Protein AF-A0A260YTA9-F1 (afdb_monomer)

Solvent-accessible surface area (backbone atoms only — not comparable to full-atom values): 12298 Å² total; per-residue (Å²): 118,68,71,63,54,50,53,55,52,54,54,52,51,67,71,66,52,73,84,72,76,81,81,77,74,71,72,78,80,73,79,86,70,96,62,88,69,76,80,78,78,59,60,68,61,53,40,50,54,47,29,65,41,59,55,48,62,67,64,57,28,49,72,56,67,65,75,38,62,73,76,62,28,50,60,52,48,49,53,38,40,52,55,14,51,55,49,45,44,53,52,38,50,30,62,68,73,68,54,91,72,92,74,79,56,70,92,31,46,65,31,38,56,46,37,59,72,77,40,48,62,63,55,50,50,42,39,55,53,47,52,57,53,65,76,39,82,83,68,72,50,68,60,97,87,40,79,52,57,67,69,60,46,52,52,50,51,50,52,57,52,43,62,70,44,45,66,56,51,49,51,17,53,49,39,17,74,66,30,54,80,48,39,62,56,49,51,55,50,52,53,51,52,54,52,50,52,53,51,49,54,49,46,70,75,53,66,84,127

Organism: Caenorhabditis remanei (NCBI:txid31234)

Foldseek 3Di:
DVVVVVVVVVVVVVVPPPDPPPPPPPPPDPDDDPDDQDPQPPLVVLLVVLLPAADAQVLLCVLVVVPDDDPRSLVVLLVLLLVLLLVLLVVLLCVLVVHDDPDPPVSNPSNVVVCCVRPVVSNVNSNSVSVVLSVPPVDFDADPNDTDDSSVVSVVCSVVVCVVCSVSNSVSNSSNSVRNVCHVVVVVVVVVVVVVVVVVVVCVVPVDD

Radius of gyration: 24.83 Å; Cα contacts (8 Å, |Δi|>4): 135; chains: 1; bounding box: 90×36×71 Å

Structure (mmCIF, N/CA/C/O backbone):
data_AF-A0A260YTA9-F1
#
_entry.id   AF-A0A260YTA9-F1
#
loop_
_atom_site.group_PDB
_atom_site.id
_atom_site.type_symbol
_atom_site.label_atom_id
_atom_site.label_alt_id
_atom_site.label_comp_id
_atom_site.label_asym_id
_atom_site.label_entity_id
_atom_site.label_seq_id
_atom_site.pdbx_PDB_ins_code
_atom_site.Cartn_x
_atom_site.Cartn_y
_atom_site.Cartn_z
_atom_site.occupancy
_atom_site.B_iso_or_equiv
_atom_site.auth_seq_id
_atom_site.auth_comp_id
_atom_site.auth_asym_id
_atom_site.auth_atom_id
_atom_site.pdbx_PDB_model_num
ATOM 1 N N . MET A 1 1 ? 47.951 0.068 -4.291 1.00 54.31 1 MET A N 1
ATOM 2 C CA . MET A 1 1 ? 47.212 1.135 -3.572 1.00 54.31 1 MET A CA 1
ATOM 3 C C . MET A 1 1 ? 46.600 2.204 -4.480 1.00 54.31 1 MET A C 1
ATOM 5 O O . MET A 1 1 ? 45.552 2.718 -4.125 1.00 54.31 1 MET A O 1
ATOM 9 N N . TRP A 1 2 ? 47.168 2.523 -5.651 1.00 37.66 2 TRP A N 1
ATOM 10 C CA . TRP A 1 2 ? 46.645 3.616 -6.492 1.00 37.66 2 TRP A CA 1
ATOM 11 C C . TRP A 1 2 ? 45.295 3.316 -7.174 1.00 37.66 2 TRP A C 1
ATOM 13 O O . TRP A 1 2 ? 44.466 4.209 -7.289 1.00 37.66 2 TRP A O 1
ATO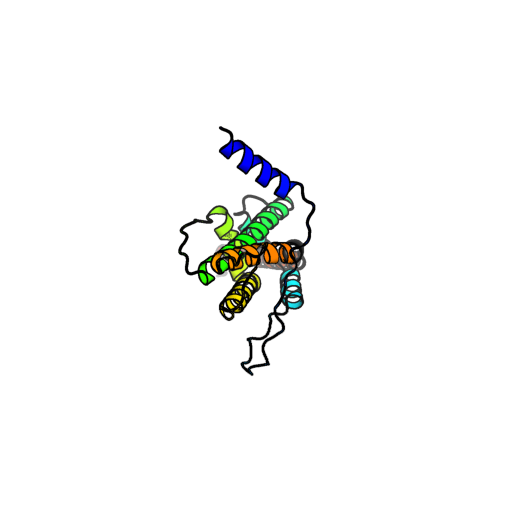M 23 N N . ARG A 1 3 ? 45.042 2.049 -7.543 1.00 44.94 3 ARG A N 1
ATOM 24 C CA . ARG A 1 3 ? 43.803 1.603 -8.215 1.00 44.94 3 ARG A CA 1
ATOM 25 C C . ARG A 1 3 ? 42.543 1.743 -7.355 1.00 44.94 3 ARG A C 1
ATOM 27 O O . ARG A 1 3 ? 41.485 2.077 -7.868 1.00 44.94 3 ARG A O 1
ATOM 34 N N . THR A 1 4 ? 42.654 1.513 -6.049 1.00 54.53 4 THR A N 1
ATOM 35 C CA . THR A 1 4 ? 41.532 1.670 -5.114 1.00 54.53 4 THR A CA 1
ATOM 36 C C . THR A 1 4 ? 41.191 3.145 -4.919 1.00 54.53 4 THR A C 1
ATOM 38 O O . THR A 1 4 ? 40.021 3.510 -4.933 1.00 54.53 4 THR A O 1
ATOM 41 N N . LEU A 1 5 ? 42.210 4.007 -4.835 1.00 52.75 5 LEU A N 1
ATOM 42 C CA . LEU A 1 5 ? 42.050 5.461 -4.745 1.00 52.75 5 LEU A CA 1
ATOM 43 C C . LEU A 1 5 ? 41.380 6.062 -5.986 1.00 52.75 5 LEU A C 1
ATOM 45 O O . LEU A 1 5 ? 40.572 6.972 -5.845 1.00 52.75 5 LEU A O 1
ATOM 49 N N . THR A 1 6 ? 41.647 5.531 -7.185 1.00 60.16 6 THR A N 1
ATOM 50 C CA . THR A 1 6 ? 40.991 6.008 -8.415 1.00 60.16 6 THR A CA 1
ATOM 51 C C . THR A 1 6 ? 39.493 5.705 -8.411 1.00 60.16 6 THR A C 1
ATOM 53 O O . THR A 1 6 ? 38.700 6.569 -8.766 1.00 60.16 6 THR A O 1
ATOM 56 N N . ILE A 1 7 ? 39.091 4.515 -7.950 1.00 60.56 7 ILE A N 1
ATOM 57 C CA . ILE A 1 7 ? 37.676 4.110 -7.881 1.00 60.56 7 ILE A CA 1
ATOM 58 C C . ILE A 1 7 ? 36.895 5.005 -6.906 1.00 60.56 7 ILE A C 1
ATOM 60 O O . ILE A 1 7 ? 35.811 5.477 -7.244 1.00 60.56 7 ILE A O 1
ATOM 64 N N . PHE A 1 8 ? 37.460 5.300 -5.730 1.00 55.06 8 PHE A N 1
ATOM 65 C CA . PHE A 1 8 ? 36.820 6.201 -4.764 1.00 55.06 8 PHE A CA 1
ATOM 66 C C . PHE A 1 8 ? 36.725 7.645 -5.271 1.00 55.06 8 PHE A C 1
ATOM 68 O O . PHE A 1 8 ? 35.720 8.306 -5.016 1.00 55.06 8 PHE A O 1
ATOM 75 N N . LEU A 1 9 ? 37.718 8.118 -6.033 1.00 52.72 9 LEU A N 1
ATOM 76 C CA . LEU A 1 9 ? 37.684 9.453 -6.631 1.00 52.72 9 LEU A CA 1
ATOM 77 C C . LEU A 1 9 ? 36.570 9.576 -7.685 1.00 52.72 9 LEU A C 1
ATOM 79 O O . LEU A 1 9 ? 35.838 10.560 -7.684 1.00 52.72 9 LEU A O 1
ATOM 83 N N . PHE A 1 10 ? 36.388 8.564 -8.542 1.00 55.28 10 PHE A N 1
ATOM 84 C CA . PHE A 1 10 ? 35.313 8.564 -9.543 1.00 55.28 10 PHE A CA 1
ATOM 85 C C . PHE A 1 10 ? 33.919 8.467 -8.911 1.00 55.28 10 PHE A C 1
ATOM 87 O O . PHE A 1 10 ? 33.015 9.178 -9.351 1.00 55.28 10 PHE A O 1
ATOM 94 N N . LEU A 1 11 ? 33.754 7.660 -7.855 1.00 54.22 11 LEU A N 1
ATOM 95 C CA . LEU A 1 11 ? 32.497 7.577 -7.101 1.00 54.22 11 LEU A CA 1
ATOM 96 C C . LEU A 1 11 ? 32.150 8.910 -6.423 1.00 54.22 11 LEU A C 1
ATOM 98 O O . LEU A 1 11 ? 31.002 9.337 -6.483 1.00 54.22 11 LEU A O 1
ATOM 102 N N . ALA A 1 12 ? 33.132 9.610 -5.848 1.00 46.44 12 ALA A N 1
ATOM 103 C CA . ALA A 1 12 ? 32.916 10.918 -5.228 1.00 46.44 12 ALA A CA 1
ATOM 104 C C . ALA A 1 12 ? 32.529 12.007 -6.247 1.00 46.44 12 ALA A C 1
ATOM 106 O O . ALA A 1 12 ? 31.676 12.840 -5.954 1.00 46.44 12 ALA A O 1
ATOM 107 N N . ILE A 1 13 ? 33.096 11.973 -7.460 1.00 54.12 13 ILE A N 1
ATOM 108 C CA . ILE A 1 13 ? 32.751 12.912 -8.542 1.00 54.12 13 ILE A CA 1
ATOM 109 C C . ILE A 1 13 ? 31.319 12.674 -9.052 1.00 54.12 13 ILE A C 1
ATOM 111 O O . ILE A 1 13 ? 30.615 13.640 -9.331 1.00 54.12 13 ILE A O 1
ATOM 115 N N . HIS A 1 14 ? 30.852 11.420 -9.108 1.00 51.56 14 HIS A N 1
ATOM 116 C CA . HIS A 1 14 ? 29.460 11.109 -9.475 1.00 51.56 14 HIS A CA 1
ATOM 117 C C . HIS A 1 14 ? 28.452 11.517 -8.389 1.00 51.56 14 HIS A C 1
ATOM 119 O O . HIS A 1 14 ? 27.299 11.773 -8.708 1.00 51.56 14 HIS A O 1
ATOM 125 N N . ILE A 1 15 ? 28.879 11.602 -7.124 1.00 50.66 15 ILE A N 1
ATOM 126 C CA . ILE A 1 15 ? 28.036 12.060 -6.007 1.00 50.66 15 ILE A CA 1
ATOM 127 C C . ILE A 1 15 ? 27.957 13.600 -5.949 1.00 50.66 15 ILE A C 1
ATOM 129 O O . ILE A 1 15 ? 26.953 14.137 -5.493 1.00 50.66 15 ILE A O 1
ATOM 133 N N . TYR A 1 16 ? 28.994 14.318 -6.407 1.00 44.44 16 TYR A N 1
ATOM 134 C CA . TYR A 1 16 ? 29.067 15.790 -6.355 1.00 44.44 16 TYR A CA 1
ATOM 135 C C . TYR A 1 16 ? 28.681 16.510 -7.657 1.00 44.44 16 TYR A C 1
ATOM 137 O O . TYR A 1 16 ? 28.459 17.722 -7.634 1.00 44.44 16 TYR A O 1
ATOM 145 N N . ALA A 1 17 ? 28.609 15.807 -8.790 1.00 39.78 17 ALA A N 1
ATOM 146 C CA . ALA A 1 17 ? 28.053 16.364 -10.016 1.00 39.78 17 ALA A CA 1
ATOM 147 C C . ALA A 1 17 ? 26.539 16.521 -9.831 1.00 39.78 17 ALA A C 1
ATOM 149 O O . ALA A 1 17 ? 25.811 15.533 -9.789 1.00 39.78 17 ALA A O 1
ATOM 150 N N . GLY A 1 18 ? 26.090 17.770 -9.667 1.00 44.44 18 GLY A N 1
ATOM 151 C CA . GLY A 1 18 ? 24.674 18.112 -9.564 1.00 44.44 18 GLY A CA 1
ATOM 152 C C . GLY A 1 18 ? 23.862 17.428 -10.661 1.00 44.44 18 GLY A C 1
ATOM 153 O O . GLY A 1 18 ? 24.300 17.375 -11.811 1.00 44.44 18 GLY A O 1
ATOM 154 N N . GLU A 1 19 ? 22.712 16.884 -10.261 1.00 42.72 19 GLU A N 1
ATOM 155 C CA . GLU A 1 19 ? 21.754 16.154 -11.087 1.00 42.72 19 GLU A CA 1
ATOM 156 C C . GLU A 1 19 ? 21.515 16.865 -12.426 1.00 42.72 19 GLU A C 1
ATOM 158 O O . GLU A 1 19 ? 20.705 17.783 -12.543 1.00 42.72 19 GLU A O 1
ATOM 163 N N . ALA A 1 20 ? 22.196 16.406 -13.473 1.00 36.75 20 ALA A N 1
ATOM 164 C CA . ALA A 1 20 ? 21.563 16.398 -14.773 1.00 36.75 20 ALA A CA 1
ATOM 165 C C . ALA A 1 20 ? 20.504 15.301 -14.681 1.00 36.75 20 ALA A C 1
ATOM 167 O O . ALA A 1 20 ? 20.854 14.125 -14.543 1.00 36.75 20 ALA A O 1
ATOM 168 N N . GLU A 1 21 ? 19.224 15.680 -14.700 1.00 35.22 21 GLU A N 1
ATOM 169 C CA . GLU A 1 21 ? 18.165 14.689 -14.844 1.00 35.22 21 GLU A CA 1
ATOM 170 C C . GLU A 1 21 ? 18.507 13.796 -16.044 1.00 35.22 21 GLU A C 1
ATOM 172 O O . GLU A 1 21 ? 18.843 14.314 -17.119 1.00 35.22 21 GLU A O 1
ATOM 177 N N . PRO A 1 22 ? 18.491 12.463 -15.881 1.00 38.44 22 PRO A N 1
ATOM 178 C CA . PRO A 1 22 ? 18.788 11.570 -16.980 1.00 38.44 22 PRO A CA 1
ATOM 179 C C . PRO A 1 22 ? 17.808 11.875 -18.110 1.00 38.44 22 PRO A C 1
ATOM 181 O O . PRO A 1 22 ? 16.594 11.741 -17.952 1.00 38.44 22 PRO A O 1
ATOM 184 N N . VAL A 1 23 ? 18.337 12.295 -19.260 1.00 35.34 23 VAL A N 1
ATOM 185 C CA . VAL A 1 23 ? 17.532 12.499 -20.462 1.00 35.34 23 VAL A CA 1
ATOM 186 C C . VAL A 1 23 ? 16.988 11.132 -20.868 1.00 35.34 23 VAL A C 1
ATOM 188 O O . VAL A 1 23 ? 17.674 10.323 -21.491 1.00 35.34 23 VAL A O 1
ATOM 191 N N . MET A 1 24 ? 15.742 10.864 -20.481 1.00 38.03 24 MET A N 1
ATOM 192 C CA . MET A 1 24 ? 14.948 9.747 -20.974 1.00 38.03 24 MET A CA 1
ATOM 193 C C . MET A 1 24 ? 14.703 9.975 -22.463 1.00 38.03 24 MET A C 1
ATOM 195 O O . MET A 1 24 ? 13.705 10.580 -22.857 1.00 38.03 24 MET A O 1
ATOM 199 N N . ILE A 1 25 ? 15.613 9.501 -23.312 1.00 37.59 25 ILE A N 1
ATOM 200 C CA . ILE A 1 25 ? 15.347 9.406 -24.744 1.00 37.59 25 ILE A CA 1
ATOM 201 C C . ILE A 1 25 ? 14.352 8.257 -24.923 1.00 37.59 25 ILE A C 1
ATOM 203 O O . ILE A 1 25 ? 14.726 7.103 -25.121 1.00 37.59 25 ILE A O 1
ATOM 207 N N . TYR A 1 26 ? 13.058 8.569 -24.831 1.00 42.12 26 TYR A N 1
ATOM 208 C CA . TYR A 1 26 ? 12.052 7.737 -25.474 1.00 42.12 26 TYR A CA 1
ATOM 209 C C . TYR A 1 26 ? 12.358 7.783 -26.970 1.00 42.12 26 TYR A C 1
ATOM 211 O O . TYR A 1 26 ? 12.254 8.843 -27.590 1.00 42.12 26 TYR A O 1
ATOM 219 N N . LEU A 1 27 ? 12.751 6.648 -27.555 1.00 38.22 27 LEU A N 1
ATOM 220 C CA . LEU A 1 27 ? 12.661 6.510 -29.005 1.00 38.22 27 LEU A CA 1
ATOM 221 C C . LEU A 1 27 ? 11.237 6.898 -29.448 1.00 38.22 27 LEU A C 1
ATOM 223 O O . LEU A 1 27 ? 10.281 6.653 -28.699 1.00 38.22 27 LEU A O 1
ATOM 227 N N . PRO A 1 28 ? 11.080 7.504 -30.641 1.00 38.22 28 PRO A N 1
ATOM 228 C CA . PRO A 1 28 ? 9.765 7.841 -31.165 1.00 38.22 28 PRO A CA 1
ATOM 229 C C . PRO A 1 28 ? 8.861 6.601 -31.140 1.00 38.22 28 PRO A C 1
ATOM 231 O O . PRO A 1 28 ? 9.347 5.486 -31.358 1.00 38.22 28 PRO A O 1
ATOM 234 N N . PRO A 1 29 ? 7.557 6.768 -30.850 1.00 37.91 29 PRO A N 1
ATOM 235 C CA . PRO A 1 29 ? 6.637 5.646 -30.768 1.00 37.91 29 PRO A CA 1
ATOM 236 C C . PRO A 1 29 ? 6.690 4.845 -32.078 1.00 37.91 29 PRO A C 1
ATOM 238 O O . PRO A 1 29 ? 6.538 5.444 -33.147 1.00 37.91 29 PRO A O 1
ATOM 241 N N . PRO A 1 30 ? 6.899 3.515 -32.033 1.00 39.38 30 PRO A N 1
ATOM 242 C CA . PRO A 1 30 ? 6.756 2.705 -33.227 1.00 39.38 30 PRO A CA 1
ATOM 243 C C . PRO A 1 30 ? 5.308 2.807 -33.708 1.00 39.38 30 PRO A C 1
ATOM 245 O O . PRO A 1 30 ? 4.370 2.896 -32.909 1.00 39.38 30 PRO A O 1
ATOM 248 N N . THR A 1 31 ? 5.151 2.841 -35.028 1.00 35.12 31 THR A N 1
ATOM 249 C CA . THR A 1 31 ? 3.883 2.923 -35.750 1.00 35.12 31 THR A CA 1
ATOM 250 C C . THR A 1 31 ? 2.834 2.031 -35.090 1.00 35.12 31 THR A C 1
ATOM 252 O O . THR A 1 31 ? 3.082 0.851 -34.849 1.00 35.12 31 THR A O 1
ATOM 255 N N . ILE A 1 32 ? 1.687 2.630 -34.757 1.00 39.47 32 ILE A N 1
ATOM 256 C CA . ILE A 1 32 ? 0.579 2.034 -34.004 1.00 39.47 32 ILE A CA 1
ATOM 257 C C . ILE A 1 32 ? 0.260 0.643 -34.564 1.00 39.47 32 ILE A C 1
ATOM 259 O O . ILE A 1 32 ? -0.358 0.515 -35.617 1.00 39.47 32 ILE A O 1
ATOM 263 N N . SER A 1 33 ? 0.670 -0.401 -33.845 1.00 34.66 33 SER A N 1
ATOM 264 C CA . SER A 1 33 ? 0.118 -1.736 -34.031 1.00 34.66 33 SER A CA 1
ATOM 265 C C . SER A 1 33 ? -1.069 -1.863 -33.083 1.00 34.66 33 SER A C 1
ATOM 267 O O . SER A 1 33 ? -0.927 -1.773 -31.861 1.00 34.66 33 SER A O 1
ATOM 269 N N . THR A 1 34 ? -2.257 -1.978 -33.669 1.00 38.50 34 THR A N 1
ATOM 270 C CA . THR A 1 34 ? -3.573 -2.001 -33.027 1.00 38.50 34 THR A CA 1
ATOM 271 C C . THR A 1 34 ? -3.744 -3.248 -32.155 1.00 38.50 34 THR A C 1
ATOM 273 O O . THR A 1 34 ? -4.415 -4.201 -32.529 1.00 38.50 34 THR A O 1
ATOM 276 N N . THR A 1 35 ? -3.131 -3.263 -30.976 1.00 37.34 35 THR A N 1
ATOM 277 C CA . THR A 1 35 ? -3.467 -4.202 -29.898 1.00 37.34 35 THR A CA 1
ATOM 278 C C . THR A 1 35 ? -3.998 -3.375 -28.731 1.00 37.34 35 THR A C 1
ATOM 280 O O . THR A 1 35 ? -3.289 -2.466 -28.287 1.00 37.34 35 THR A O 1
ATOM 283 N N . PRO A 1 36 ? -5.226 -3.616 -28.231 1.00 35.38 36 PRO A N 1
ATOM 284 C CA . PRO A 1 36 ? -5.773 -2.821 -27.145 1.00 35.38 36 PRO A CA 1
ATOM 285 C C . PRO A 1 36 ? -4.938 -3.099 -25.897 1.00 35.38 36 PRO A C 1
ATOM 287 O O . PRO A 1 36 ? -5.018 -4.167 -25.290 1.00 35.38 36 PRO A O 1
ATOM 290 N N . SER A 1 37 ? -4.084 -2.142 -25.536 1.00 43.50 37 SER A N 1
ATOM 291 C CA . SER A 1 37 ? -3.447 -2.160 -24.227 1.00 43.50 37 SER A CA 1
ATOM 292 C C . SER A 1 37 ? -4.550 -2.125 -23.169 1.00 43.50 37 SER A C 1
ATOM 294 O O . SER A 1 37 ? -5.530 -1.395 -23.349 1.00 43.50 37 SER A O 1
ATOM 296 N N . PRO A 1 38 ? -4.431 -2.906 -22.081 1.00 49.44 38 PRO A N 1
ATOM 297 C CA . PRO A 1 38 ? -5.373 -2.814 -20.975 1.00 49.44 38 PRO A CA 1
ATOM 298 C C . PRO A 1 38 ? -5.466 -1.349 -20.524 1.00 49.44 38 PRO A C 1
ATOM 300 O O . PRO A 1 38 ? -4.428 -0.675 -20.502 1.00 49.44 38 PRO A O 1
ATOM 303 N N . PRO A 1 39 ? -6.673 -0.843 -20.205 1.00 56.03 39 PRO A N 1
ATOM 304 C CA . PRO A 1 39 ? -6.868 0.564 -19.885 1.00 56.03 39 PRO A CA 1
ATOM 305 C C . PRO A 1 39 ? -5.881 0.980 -18.796 1.00 56.03 39 PRO A C 1
ATOM 307 O O . PRO A 1 39 ? -5.722 0.292 -17.782 1.00 56.03 39 PRO A O 1
ATOM 310 N N . LEU A 1 40 ? -5.157 2.070 -19.055 1.00 59.72 40 LEU A N 1
ATOM 311 C CA . LEU A 1 40 ? -4.226 2.643 -18.096 1.00 59.72 40 LEU A CA 1
ATOM 312 C C . LEU A 1 40 ? -5.015 2.963 -16.824 1.00 59.72 40 LEU A C 1
ATOM 314 O O . LEU A 1 40 ? -6.033 3.651 -16.887 1.00 59.72 40 LEU A O 1
ATOM 318 N N . LEU A 1 41 ? -4.581 2.411 -15.695 1.00 68.00 41 LEU A N 1
ATOM 319 C CA . LEU A 1 41 ? -5.210 2.663 -14.409 1.00 68.00 41 LEU A CA 1
ATO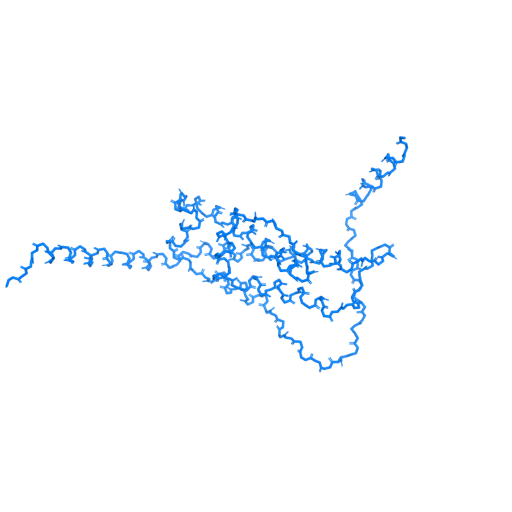M 320 C C . LEU A 1 41 ? -5.105 4.163 -14.096 1.00 68.00 41 LEU A C 1
ATOM 322 O O . LEU A 1 41 ? -4.016 4.738 -14.118 1.00 68.00 41 LEU A O 1
ATOM 326 N N . ASP A 1 42 ? -6.260 4.790 -13.880 1.00 80.44 42 ASP A N 1
ATOM 327 C CA . ASP A 1 42 ? -6.384 6.207 -13.544 1.00 80.44 42 ASP A CA 1
ATOM 328 C C . ASP A 1 42 ? -5.900 6.409 -12.103 1.00 80.44 42 ASP A C 1
ATOM 330 O O . ASP A 1 42 ? -6.603 6.105 -11.136 1.00 80.44 42 ASP A O 1
ATOM 334 N N . ILE A 1 43 ? -4.648 6.851 -11.979 1.00 76.69 43 ILE A N 1
ATOM 335 C CA . ILE A 1 43 ? -3.947 6.982 -10.699 1.00 76.69 43 ILE A CA 1
ATOM 336 C C . ILE A 1 43 ? -4.696 7.948 -9.779 1.00 76.69 43 ILE A C 1
ATOM 338 O O . ILE A 1 43 ? -4.871 7.650 -8.599 1.00 76.69 43 ILE A O 1
ATOM 342 N N . ASP A 1 44 ? -5.184 9.070 -10.305 1.00 81.31 44 ASP A N 1
ATOM 343 C CA . ASP A 1 44 ? -5.872 10.085 -9.507 1.00 81.31 44 ASP A CA 1
ATOM 344 C C . ASP A 1 44 ? -7.196 9.555 -8.959 1.00 81.31 44 ASP A C 1
ATOM 346 O O . ASP A 1 44 ? -7.526 9.762 -7.785 1.00 81.31 44 ASP A O 1
ATOM 350 N N . LYS A 1 45 ? -7.931 8.801 -9.781 1.00 85.19 45 LYS A N 1
ATOM 351 C CA . LYS A 1 45 ? -9.149 8.115 -9.351 1.00 85.19 45 LYS A CA 1
ATOM 352 C C . LYS A 1 45 ? -8.872 7.106 -8.239 1.00 85.19 45 LYS A C 1
ATOM 354 O O . LYS A 1 45 ? -9.587 7.114 -7.236 1.00 85.19 45 LYS A O 1
ATOM 359 N N . GLU A 1 46 ? -7.845 6.270 -8.375 1.00 82.88 46 GLU A N 1
ATOM 360 C CA . GLU A 1 46 ? -7.502 5.280 -7.347 1.00 82.88 46 GLU A CA 1
ATOM 361 C C . GLU A 1 46 ? -7.020 5.945 -6.048 1.00 82.88 46 GLU A C 1
ATOM 363 O O . GLU A 1 46 ? -7.474 5.585 -4.962 1.00 82.88 46 GLU A O 1
ATOM 368 N N . LEU A 1 47 ? -6.170 6.973 -6.129 1.00 84.44 47 LEU A N 1
ATOM 369 C CA . LEU A 1 47 ? -5.720 7.737 -4.959 1.00 84.44 47 LEU A CA 1
ATOM 370 C C . LEU A 1 47 ? -6.885 8.434 -4.244 1.00 84.44 47 LEU A C 1
ATOM 372 O O . LEU A 1 47 ? -6.941 8.455 -3.010 1.00 84.44 47 LEU A O 1
ATOM 376 N N . SER A 1 48 ? -7.835 8.973 -5.010 1.00 86.00 48 SER A N 1
ATOM 377 C CA . SER A 1 48 ? -9.071 9.547 -4.479 1.00 86.00 48 SER A CA 1
ATOM 378 C C . SER A 1 48 ? -9.889 8.492 -3.733 1.00 86.00 48 SER A C 1
ATOM 380 O O . SER A 1 48 ? -10.253 8.710 -2.571 1.00 86.00 48 SER A O 1
ATOM 382 N N . MET A 1 49 ? -10.088 7.313 -4.339 1.00 85.56 49 MET A N 1
ATOM 383 C CA . MET A 1 49 ? -10.779 6.192 -3.698 1.00 85.56 49 MET A CA 1
ATOM 384 C C . MET A 1 49 ? -10.107 5.799 -2.383 1.00 85.56 49 MET A C 1
ATOM 386 O O . MET A 1 49 ? -10.797 5.740 -1.365 1.00 85.56 49 MET A O 1
ATOM 390 N N . ILE A 1 50 ? -8.780 5.636 -2.366 1.00 85.12 50 ILE A N 1
ATOM 391 C CA . ILE A 1 50 ? -8.004 5.328 -1.153 1.00 85.12 50 ILE A CA 1
ATOM 392 C C . ILE A 1 50 ? -8.265 6.366 -0.068 1.00 85.12 50 ILE A C 1
ATOM 394 O O . ILE A 1 50 ? -8.646 6.013 1.045 1.00 85.12 50 ILE A O 1
ATOM 398 N N . SER A 1 51 ? -8.123 7.650 -0.402 1.00 85.81 51 SER A N 1
ATOM 399 C CA . SER A 1 51 ? -8.290 8.740 0.564 1.00 85.81 51 SER A CA 1
ATOM 400 C C . SER A 1 51 ? -9.703 8.825 1.158 1.00 85.81 51 SER A C 1
ATOM 402 O O . SER A 1 51 ? -9.881 9.354 2.254 1.00 85.81 51 SER A O 1
ATOM 404 N N . SER A 1 52 ? -10.705 8.293 0.450 1.00 88.38 52 SER A N 1
ATOM 405 C CA . SER A 1 52 ? -12.105 8.274 0.881 1.00 88.38 52 SER A CA 1
ATOM 406 C C . SER A 1 52 ? -12.460 7.097 1.796 1.00 88.38 52 SER A C 1
ATOM 408 O O . SER A 1 52 ? -13.500 7.139 2.462 1.00 88.38 52 SER A O 1
ATOM 410 N N . ILE A 1 53 ? -11.610 6.063 1.863 1.00 88.38 53 ILE A N 1
ATOM 411 C CA . ILE A 1 53 ? -11.822 4.903 2.734 1.00 88.38 53 ILE A CA 1
ATOM 412 C C . ILE A 1 53 ? -11.906 5.388 4.180 1.00 88.38 53 ILE A C 1
ATOM 414 O O . ILE A 1 53 ? -11.089 6.186 4.636 1.00 88.38 53 ILE A O 1
ATOM 418 N N . CYS A 1 54 ? -12.911 4.901 4.903 1.00 88.12 54 CYS A N 1
ATOM 419 C CA . CYS A 1 54 ? -13.046 5.125 6.333 1.00 88.12 54 CYS A CA 1
ATOM 420 C C . CYS A 1 54 ? -12.774 3.825 7.079 1.00 88.12 54 CYS A C 1
ATOM 422 O O . CYS A 1 54 ? -13.418 2.808 6.805 1.00 88.12 54 CYS A O 1
ATOM 424 N N . LEU A 1 55 ? -11.821 3.856 8.009 1.00 86.69 55 LEU A N 1
ATOM 425 C CA . LEU A 1 55 ? -11.410 2.680 8.767 1.00 86.69 55 LEU A CA 1
ATOM 426 C C . LEU A 1 55 ? -12.151 2.619 10.103 1.00 86.69 55 LEU A C 1
ATOM 428 O O . LEU A 1 55 ? -11.988 3.534 10.918 1.00 86.69 55 LEU A O 1
ATOM 432 N N . PRO A 1 56 ? -12.928 1.552 10.366 1.00 86.56 56 PRO A N 1
ATOM 433 C CA . PRO A 1 56 ? -13.520 1.334 11.677 1.00 86.56 56 PRO A CA 1
ATOM 434 C C . PRO A 1 56 ? -12.453 1.323 12.771 1.00 86.56 56 PRO A C 1
ATOM 436 O O . PRO A 1 56 ? -11.333 0.852 12.549 1.00 86.56 56 PRO A O 1
ATOM 439 N N . ARG A 1 57 ? -12.798 1.804 13.971 1.00 82.62 57 ARG A N 1
ATOM 440 C CA . ARG A 1 57 ? -11.816 1.943 15.067 1.00 82.62 57 ARG A CA 1
ATOM 441 C C . ARG A 1 57 ? -11.127 0.617 15.406 1.00 82.62 57 ARG A C 1
ATOM 443 O O . ARG A 1 57 ? -9.932 0.604 15.674 1.00 82.62 57 ARG A O 1
ATOM 450 N N . GLU A 1 58 ? -11.872 -0.481 15.385 1.00 81.81 58 GLU A N 1
ATOM 451 C CA . GLU A 1 58 ? -11.356 -1.818 15.699 1.00 81.81 58 GLU A CA 1
ATOM 452 C C . GLU A 1 58 ? -10.262 -2.254 14.713 1.00 81.81 58 GLU A C 1
ATOM 454 O O . GLU A 1 58 ? -9.192 -2.692 15.126 1.00 81.81 58 GLU A O 1
ATOM 459 N N . GLU A 1 59 ? -10.473 -2.045 13.412 1.00 84.88 59 GLU A N 1
ATOM 460 C CA . GLU A 1 59 ? -9.469 -2.362 12.387 1.00 84.88 59 GLU A CA 1
ATOM 461 C C . GLU A 1 59 ? -8.241 -1.459 12.485 1.00 84.88 59 GLU A C 1
ATOM 463 O O . GLU A 1 59 ? -7.114 -1.911 12.282 1.00 84.88 59 GLU A O 1
ATOM 468 N N . TYR A 1 60 ? -8.460 -0.192 12.828 1.00 86.12 60 TYR A N 1
ATOM 469 C CA . TYR A 1 60 ? -7.396 0.776 13.041 1.00 86.12 60 TYR A CA 1
ATOM 470 C C . TYR A 1 60 ? -6.502 0.406 14.239 1.00 86.12 60 TYR A C 1
ATOM 472 O O . TYR A 1 60 ? -5.279 0.488 14.137 1.00 86.12 60 TYR A O 1
ATOM 480 N N . GLU A 1 61 ? -7.085 -0.019 15.364 1.00 83.31 61 GLU A N 1
ATOM 481 C CA . GLU A 1 61 ? -6.328 -0.475 16.544 1.00 83.31 61 GLU A CA 1
ATOM 482 C C . GLU A 1 61 ? -5.664 -1.846 16.296 1.00 83.31 61 GLU A C 1
ATOM 484 O O . GLU A 1 61 ? -4.516 -2.059 16.688 1.00 83.31 61 GLU A O 1
ATOM 489 N N . THR A 1 62 ? -6.298 -2.732 15.519 1.00 87.06 62 THR A N 1
ATOM 490 C CA . THR A 1 62 ? -5.738 -4.057 15.192 1.00 87.06 62 THR A CA 1
ATOM 491 C C . THR A 1 62 ? -4.433 -3.967 14.386 1.00 87.06 62 THR A C 1
ATOM 493 O O . THR A 1 62 ? -3.560 -4.834 14.518 1.00 87.06 62 THR A O 1
ATOM 496 N N . LEU A 1 63 ? -4.244 -2.914 13.577 1.00 87.56 63 LEU A N 1
ATOM 497 C CA . LEU A 1 63 ? -2.984 -2.675 12.854 1.00 87.56 63 LEU A CA 1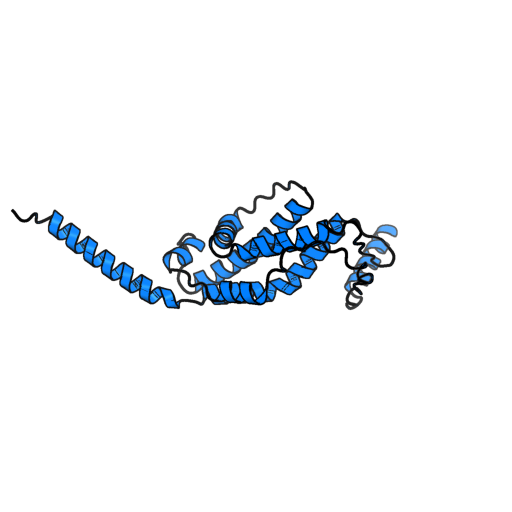
ATOM 498 C C . LEU A 1 63 ? -1.780 -2.556 13.801 1.00 87.56 63 LEU A C 1
ATOM 500 O O . LEU A 1 63 ? -0.712 -3.092 13.502 1.00 87.56 63 LEU A O 1
ATOM 504 N N . THR A 1 64 ? -1.971 -1.957 14.980 1.00 85.19 64 THR A N 1
ATOM 505 C CA . THR A 1 64 ? -0.938 -1.866 16.026 1.00 85.19 64 THR A CA 1
ATOM 506 C C . THR A 1 64 ? -0.841 -3.139 16.875 1.00 85.19 64 THR A C 1
ATOM 508 O O . THR A 1 64 ? -0.008 -3.233 17.774 1.00 85.19 64 THR A O 1
ATOM 511 N N . GLY A 1 65 ? -1.685 -4.142 16.600 1.00 82.44 65 GLY A N 1
ATOM 512 C CA . GLY A 1 65 ? -1.879 -5.305 17.462 1.00 82.44 65 GLY A CA 1
ATOM 513 C C . GLY A 1 65 ? -2.580 -4.966 18.777 1.00 82.44 65 GLY A C 1
ATOM 514 O O . GLY A 1 65 ? -2.309 -5.630 19.771 1.00 82.44 65 GLY A O 1
ATOM 515 N N . ASP A 1 66 ? -3.402 -3.912 18.794 1.00 82.00 66 ASP A N 1
ATOM 516 C CA . ASP A 1 66 ? -4.099 -3.375 19.971 1.00 82.00 66 ASP A CA 1
ATOM 517 C C . ASP A 1 66 ? -3.182 -2.878 21.104 1.00 82.00 66 ASP A C 1
ATOM 519 O O . ASP A 1 66 ? -3.654 -2.540 22.194 1.00 82.00 66 ASP A O 1
ATOM 523 N N . VAL A 1 67 ? -1.875 -2.782 20.839 1.00 83.50 67 VAL A N 1
ATOM 524 C CA . VAL A 1 67 ? -0.856 -2.331 21.800 1.00 83.50 67 VAL A CA 1
ATOM 525 C C . VAL A 1 67 ? -0.839 -0.808 21.905 1.00 83.50 67 VAL A C 1
ATOM 527 O O . VAL A 1 67 ? -0.714 -0.252 22.995 1.00 83.50 67 VAL A O 1
ATOM 530 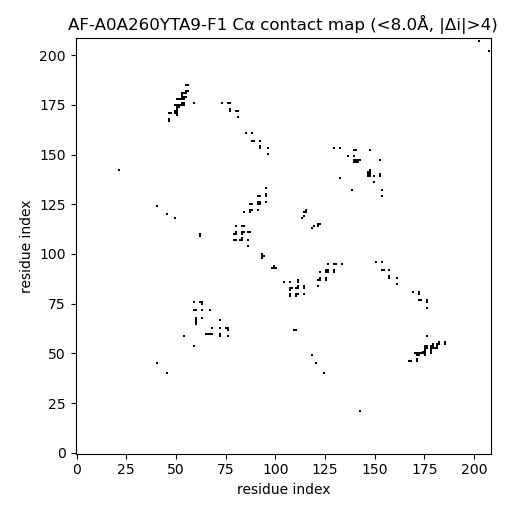N N . ILE A 1 68 ? -0.971 -0.122 20.768 1.00 82.62 68 ILE A N 1
ATOM 531 C CA . ILE A 1 68 ? -0.900 1.338 20.677 1.00 82.62 68 ILE A CA 1
ATOM 532 C C . ILE A 1 68 ? -2.276 1.864 20.280 1.00 82.62 68 ILE A C 1
ATOM 534 O O . ILE A 1 68 ? -2.886 1.368 19.333 1.00 82.62 68 ILE A O 1
ATOM 538 N N . LYS A 1 69 ? -2.760 2.889 20.988 1.00 81.00 69 LYS A N 1
ATOM 539 C CA . LYS A 1 69 ? -4.094 3.474 20.788 1.00 81.00 69 LYS A CA 1
ATOM 540 C C . LYS A 1 69 ? -4.040 4.984 20.589 1.00 81.00 69 LYS A C 1
ATOM 542 O O . LYS A 1 69 ? -3.036 5.639 20.869 1.00 81.00 69 LYS A O 1
ATOM 547 N N . GLY A 1 70 ? -5.151 5.543 20.117 1.00 74.12 70 GLY A N 1
ATOM 548 C CA . GLY A 1 70 ? -5.313 6.986 19.955 1.00 74.12 70 GLY A CA 1
ATOM 549 C C . GLY A 1 70 ? -4.332 7.584 18.945 1.00 74.12 70 GLY A C 1
ATOM 550 O O . GLY A 1 70 ? -4.073 7.003 17.893 1.00 74.12 70 GLY A O 1
ATOM 551 N N . ARG A 1 71 ? -3.784 8.763 19.257 1.00 74.44 71 ARG A N 1
ATOM 552 C CA . ARG A 1 71 ? -2.923 9.512 18.327 1.00 74.44 71 ARG A CA 1
ATOM 553 C C . ARG A 1 71 ? -1.598 8.807 18.037 1.00 74.44 71 ARG A C 1
ATOM 555 O O . ARG A 1 71 ? -1.089 8.925 16.934 1.00 74.44 71 ARG A O 1
ATOM 562 N N . SER A 1 72 ? -1.062 8.031 18.975 1.00 81.88 72 SER A N 1
ATOM 563 C CA . SER A 1 72 ? 0.176 7.273 18.750 1.00 81.88 72 SER A CA 1
ATOM 564 C C . SER A 1 72 ? -0.011 6.143 17.734 1.00 81.88 72 SER A C 1
ATOM 566 O O . SER A 1 72 ? 0.903 5.838 16.974 1.00 81.88 72 SER A O 1
ATOM 568 N N . ALA A 1 73 ? -1.214 5.563 17.668 1.00 86.50 73 ALA A N 1
ATOM 569 C CA . ALA A 1 73 ? -1.542 4.542 16.676 1.00 86.50 73 ALA A CA 1
ATOM 570 C C . ALA A 1 73 ? -1.551 5.109 15.251 1.00 86.50 73 ALA A C 1
ATOM 572 O O . ALA A 1 73 ? -1.275 4.376 14.312 1.00 86.50 73 ALA A O 1
ATOM 573 N N . PHE A 1 74 ? -1.798 6.415 15.092 1.00 85.88 74 PHE A N 1
ATOM 574 C CA . PHE A 1 74 ? -1.726 7.081 13.790 1.00 85.88 74 PHE A CA 1
ATOM 575 C C . PHE A 1 74 ? -0.333 6.991 13.188 1.00 85.88 74 PHE A C 1
ATOM 577 O O . PHE A 1 74 ? -0.178 6.460 12.095 1.00 85.88 74 PHE A O 1
ATOM 584 N N . TYR A 1 75 ? 0.680 7.454 13.920 1.00 86.19 75 TYR A N 1
ATOM 585 C CA . TYR A 1 75 ? 2.055 7.465 13.427 1.00 86.19 75 TYR A CA 1
ATOM 586 C C . TYR A 1 75 ? 2.576 6.054 13.168 1.00 86.19 75 TYR A C 1
ATOM 588 O O . TYR A 1 75 ? 3.214 5.819 12.148 1.00 86.19 75 TYR A O 1
ATOM 596 N N . PHE A 1 76 ? 2.242 5.108 14.051 1.00 90.06 76 PHE A N 1
ATOM 597 C CA . PHE A 1 76 ? 2.598 3.707 13.854 1.00 90.06 76 PHE A CA 1
ATOM 598 C C . PHE A 1 76 ? 1.953 3.126 12.591 1.00 90.06 76 PHE A C 1
ATOM 600 O O . PHE A 1 76 ? 2.634 2.518 11.772 1.00 90.06 76 PHE A O 1
ATOM 607 N N . ASN A 1 77 ? 0.642 3.318 12.418 1.00 91.06 77 ASN A N 1
ATOM 608 C CA . ASN A 1 77 ? -0.079 2.795 11.262 1.00 91.06 77 ASN A CA 1
ATOM 609 C C . ASN A 1 77 ? 0.383 3.461 9.968 1.00 91.06 77 ASN A C 1
ATOM 611 O O . ASN A 1 77 ? 0.493 2.786 8.950 1.00 91.06 77 ASN A O 1
ATOM 615 N N . LEU A 1 78 ? 0.677 4.761 10.001 1.00 90.00 78 LEU A N 1
ATOM 616 C CA . LEU A 1 78 ? 1.197 5.479 8.847 1.00 90.00 78 LEU A CA 1
ATOM 617 C C . LEU A 1 78 ? 2.534 4.884 8.397 1.00 90.00 78 LEU A C 1
ATOM 619 O O . LEU A 1 78 ? 2.638 4.456 7.251 1.00 90.00 78 LEU A O 1
ATOM 623 N N . ASP A 1 79 ? 3.505 4.767 9.305 1.00 89.88 79 ASP A N 1
ATOM 624 C CA . ASP A 1 79 ? 4.810 4.167 9.002 1.00 89.88 79 ASP A CA 1
ATOM 625 C C . ASP A 1 79 ? 4.670 2.714 8.514 1.00 89.88 79 ASP A C 1
ATOM 627 O O . ASP A 1 79 ? 5.234 2.328 7.487 1.00 89.88 79 ASP A O 1
ATOM 631 N N . LEU A 1 80 ? 3.830 1.916 9.184 1.00 91.81 80 LEU A N 1
ATOM 632 C CA . LEU A 1 80 ? 3.560 0.533 8.794 1.00 91.81 80 LEU A CA 1
ATOM 633 C C . LEU A 1 80 ? 3.027 0.439 7.358 1.00 91.81 80 LEU A C 1
ATOM 635 O O . LEU A 1 80 ? 3.497 -0.400 6.584 1.00 91.81 80 LEU A O 1
ATOM 639 N N . LEU A 1 81 ? 2.037 1.258 6.997 1.00 91.44 81 LEU A N 1
ATOM 640 C CA . LEU A 1 81 ? 1.394 1.204 5.684 1.00 91.44 81 LEU A CA 1
ATOM 641 C C . LEU A 1 81 ? 2.293 1.769 4.578 1.00 91.44 81 LEU A C 1
ATOM 643 O O . LEU A 1 81 ? 2.363 1.164 3.509 1.00 91.44 81 LEU A O 1
ATOM 647 N N . GLN A 1 82 ? 3.043 2.841 4.839 1.00 88.06 82 GLN A N 1
ATOM 648 C CA . GLN A 1 82 ? 4.020 3.387 3.889 1.00 88.06 82 GLN A CA 1
ATOM 649 C C . GLN A 1 82 ? 5.135 2.375 3.579 1.00 88.06 82 GLN A C 1
ATOM 651 O O . GLN A 1 82 ? 5.427 2.095 2.415 1.00 88.06 82 GLN A O 1
ATOM 656 N N . ASN A 1 83 ? 5.699 1.738 4.609 1.00 88.38 83 ASN A N 1
ATOM 657 C CA . ASN A 1 83 ? 6.707 0.691 4.428 1.00 88.38 83 ASN A CA 1
ATOM 658 C C . ASN A 1 83 ? 6.130 -0.531 3.693 1.00 88.38 83 ASN A C 1
ATOM 660 O O . ASN A 1 83 ? 6.777 -1.125 2.829 1.00 88.38 83 ASN A O 1
ATOM 664 N N . SER A 1 84 ? 4.882 -0.899 3.995 1.00 91.19 84 SER A N 1
ATOM 665 C CA . SER A 1 84 ? 4.198 -2.016 3.331 1.00 91.19 84 SER A CA 1
ATOM 666 C C . SER A 1 84 ? 3.954 -1.758 1.845 1.00 91.19 84 SER A C 1
ATOM 668 O O . SER A 1 84 ? 4.123 -2.671 1.039 1.00 91.19 84 SER A O 1
ATOM 670 N N . GLN A 1 85 ? 3.617 -0.525 1.463 1.00 88.31 85 GLN A N 1
ATOM 671 C CA . GLN A 1 85 ? 3.466 -0.129 0.063 1.00 88.31 85 GLN A CA 1
ATOM 672 C C . GLN A 1 85 ? 4.765 -0.340 -0.725 1.00 88.31 85 GLN A C 1
ATOM 674 O O . GLN A 1 85 ? 4.733 -0.914 -1.815 1.00 88.31 85 GLN A O 1
ATOM 679 N N . GLN A 1 86 ? 5.907 0.089 -0.178 1.00 86.00 86 GLN A N 1
ATOM 680 C CA . GLN A 1 86 ? 7.208 -0.101 -0.822 1.00 86.00 86 GLN A CA 1
ATOM 681 C C . GLN A 1 86 ? 7.506 -1.581 -1.060 1.00 86.00 86 GLN A C 1
ATOM 683 O O . GLN A 1 86 ? 7.944 -1.986 -2.138 1.00 86.00 86 GLN A O 1
ATOM 688 N N . ILE A 1 87 ? 7.223 -2.405 -0.052 1.00 89.81 87 ILE A N 1
ATOM 689 C CA . ILE A 1 87 ? 7.446 -3.845 -0.118 1.00 89.81 87 ILE A CA 1
ATOM 690 C C . ILE A 1 87 ? 6.541 -4.498 -1.165 1.00 89.81 87 ILE A C 1
ATOM 692 O O . ILE A 1 87 ? 7.009 -5.383 -1.879 1.00 89.81 87 ILE A O 1
ATOM 696 N N . ILE A 1 88 ? 5.289 -4.054 -1.314 1.00 89.56 88 ILE A N 1
ATOM 697 C CA . ILE A 1 88 ? 4.414 -4.508 -2.406 1.00 89.56 88 ILE A CA 1
ATOM 698 C C . ILE A 1 88 ? 5.048 -4.186 -3.767 1.00 89.56 88 ILE A C 1
ATOM 700 O O . ILE A 1 88 ? 5.100 -5.060 -4.631 1.00 89.56 88 ILE A O 1
ATOM 704 N N . GLY A 1 89 ? 5.602 -2.982 -3.944 1.00 86.19 89 GLY A N 1
ATOM 705 C CA . GLY A 1 89 ? 6.338 -2.617 -5.158 1.00 86.19 89 GLY A CA 1
ATOM 706 C C . GLY A 1 89 ? 7.498 -3.572 -5.456 1.00 86.19 89 GLY A C 1
ATOM 707 O O . GLY A 1 89 ? 7.601 -4.095 -6.565 1.00 86.19 89 GLY A O 1
ATOM 708 N N . PHE A 1 90 ? 8.310 -3.898 -4.446 1.00 86.56 90 PHE A N 1
ATOM 709 C CA . PHE A 1 90 ? 9.385 -4.887 -4.584 1.00 86.56 90 PHE A CA 1
ATOM 710 C C . PHE A 1 90 ? 8.880 -6.305 -4.881 1.00 86.56 90 PHE A C 1
ATOM 712 O O . PHE A 1 90 ? 9.534 -7.040 -5.622 1.00 86.56 90 PHE A O 1
ATOM 719 N N . GLN A 1 91 ? 7.747 -6.718 -4.305 1.00 88.88 91 GLN A N 1
ATOM 720 C CA . GLN A 1 91 ? 7.142 -8.025 -4.583 1.00 88.88 91 GLN A CA 1
ATOM 721 C C . GLN A 1 91 ? 6.739 -8.141 -6.056 1.00 88.88 91 GLN A C 1
ATOM 723 O O . GLN A 1 91 ? 7.079 -9.130 -6.702 1.00 88.88 91 GLN A O 1
ATOM 728 N N . GLU A 1 92 ? 6.061 -7.127 -6.597 1.00 88.62 92 GLU A N 1
ATOM 729 C CA . GLU A 1 92 ? 5.631 -7.131 -7.998 1.00 88.62 92 GLU A CA 1
ATOM 730 C C . GLU A 1 92 ? 6.825 -6.983 -8.961 1.00 88.62 92 GLU A C 1
ATOM 732 O O . GLU A 1 92 ? 6.848 -7.643 -9.999 1.00 88.62 92 GLU A O 1
ATOM 737 N N . LEU A 1 93 ? 7.866 -6.217 -8.602 1.00 84.31 93 LEU A N 1
ATOM 738 C CA . LEU A 1 93 ? 9.113 -6.149 -9.379 1.00 84.31 93 LEU A CA 1
ATOM 739 C C . LEU A 1 93 ? 9.772 -7.531 -9.498 1.00 84.31 93 LEU A C 1
ATOM 741 O O . LEU A 1 93 ? 10.154 -7.960 -10.585 1.00 84.31 93 LEU A O 1
ATOM 745 N N . ARG A 1 94 ? 9.898 -8.248 -8.377 1.00 82.31 94 ARG A N 1
ATOM 746 C CA . ARG A 1 94 ? 10.501 -9.591 -8.354 1.00 82.31 94 ARG A CA 1
ATOM 747 C C . ARG A 1 94 ? 9.700 -10.586 -9.175 1.00 82.31 94 ARG A C 1
ATOM 749 O O . ARG A 1 94 ? 10.291 -11.361 -9.924 1.00 82.31 94 ARG A O 1
ATOM 756 N N . ALA A 1 95 ? 8.373 -10.532 -9.061 1.00 85.06 95 ALA A N 1
ATOM 757 C CA . ALA A 1 95 ? 7.480 -11.346 -9.874 1.00 85.06 95 ALA A CA 1
ATOM 758 C C . ALA A 1 95 ? 7.689 -11.077 -11.374 1.00 85.06 95 ALA A C 1
ATOM 760 O O . ALA A 1 95 ? 7.747 -12.021 -12.159 1.00 85.06 95 ALA A O 1
ATOM 761 N N . ALA A 1 96 ? 7.884 -9.814 -11.761 1.00 81.56 96 ALA A N 1
ATOM 762 C CA . ALA A 1 96 ? 8.132 -9.438 -13.150 1.00 81.56 96 ALA A CA 1
ATOM 763 C C . ALA A 1 96 ? 9.492 -9.932 -13.678 1.00 81.56 96 ALA A C 1
ATOM 765 O O . ALA A 1 96 ? 9.561 -10.384 -14.822 1.00 81.56 96 ALA A O 1
ATOM 766 N N . ILE A 1 97 ? 10.542 -9.879 -12.849 1.00 79.25 97 ILE A N 1
ATOM 767 C CA . ILE A 1 97 ? 11.903 -10.350 -13.177 1.00 79.25 97 ILE A CA 1
ATOM 768 C C . ILE A 1 97 ? 12.007 -11.891 -13.112 1.00 79.25 97 ILE A C 1
ATOM 770 O O . ILE A 1 97 ? 12.933 -12.481 -13.660 1.00 79.25 97 ILE A O 1
ATOM 774 N N . GLY A 1 98 ? 11.060 -12.572 -12.456 1.00 77.44 98 GLY A N 1
ATOM 775 C CA . GLY A 1 98 ? 11.097 -14.026 -12.267 1.00 77.44 98 GLY A CA 1
ATOM 776 C C . GLY A 1 98 ? 12.125 -14.477 -11.225 1.00 77.44 98 GLY A C 1
ATOM 777 O O . GLY A 1 98 ? 12.569 -15.623 -11.252 1.00 77.44 98 GLY A O 1
ATOM 778 N N . THR A 1 99 ? 12.516 -13.590 -10.303 1.00 70.69 99 THR A N 1
ATOM 779 C CA . THR A 1 99 ? 13.489 -13.905 -9.248 1.00 70.69 99 THR A CA 1
ATOM 780 C C . THR A 1 99 ? 12.784 -14.315 -7.955 1.00 70.69 99 THR A C 1
ATOM 782 O O . THR A 1 99 ? 12.074 -13.508 -7.347 1.00 70.69 99 THR A O 1
ATOM 785 N N . PRO A 1 100 ? 12.982 -15.554 -7.472 1.00 58.53 100 PRO A N 1
ATOM 786 C CA . PRO A 1 100 ? 12.554 -15.928 -6.137 1.00 58.53 100 PRO A CA 1
ATOM 787 C C . PRO A 1 100 ? 13.525 -15.318 -5.120 1.00 58.53 100 PRO A C 1
ATOM 789 O O . PRO A 1 100 ? 14.699 -15.670 -5.070 1.00 58.53 100 PRO A O 1
ATOM 792 N N . LEU A 1 101 ? 13.041 -14.398 -4.287 1.00 56.88 101 LEU A N 1
ATOM 793 C CA . LEU A 1 101 ? 13.778 -13.914 -3.118 1.00 56.88 101 LEU A CA 1
ATOM 794 C C . LEU A 1 101 ? 12.987 -14.231 -1.853 1.00 56.88 101 LEU A C 1
ATOM 796 O O . LEU A 1 101 ? 11.885 -13.719 -1.656 1.00 56.88 101 LEU A O 1
ATOM 800 N N . SER A 1 102 ? 13.595 -15.030 -0.975 1.00 56.88 102 SER A N 1
ATOM 801 C CA . SER A 1 102 ? 13.077 -15.440 0.335 1.00 56.88 102 SER A CA 1
ATOM 802 C C . SER A 1 102 ? 13.320 -14.380 1.420 1.00 56.88 102 SER A C 1
ATOM 804 O O . SER A 1 102 ? 13.751 -14.699 2.528 1.00 56.88 102 SER A O 1
ATOM 806 N N . ILE A 1 103 ? 13.109 -13.098 1.110 1.00 64.12 103 ILE A N 1
ATOM 807 C CA . ILE A 1 103 ? 13.173 -12.062 2.148 1.00 64.12 103 ILE A CA 1
ATOM 808 C C . ILE A 1 103 ? 11.821 -12.040 2.850 1.00 64.12 103 ILE A C 1
ATOM 810 O O . ILE A 1 103 ? 10.819 -11.586 2.295 1.00 64.12 103 ILE A O 1
ATOM 814 N N . GLU A 1 104 ? 11.801 -12.558 4.073 1.00 66.88 104 GLU A N 1
ATOM 815 C CA . GLU A 1 104 ? 10.635 -12.507 4.941 1.00 66.88 104 GLU A CA 1
ATOM 816 C C . GLU A 1 104 ? 10.419 -11.079 5.459 1.00 66.88 104 GLU A C 1
ATOM 818 O O . GLU A 1 104 ? 11.097 -10.603 6.370 1.00 66.88 104 GLU A O 1
ATOM 823 N N . TRP A 1 105 ? 9.411 -10.394 4.927 1.00 76.62 105 TRP A N 1
ATOM 824 C CA . TRP A 1 105 ? 8.996 -9.066 5.385 1.00 76.62 105 TRP A CA 1
ATOM 825 C C . TRP A 1 105 ? 8.086 -9.129 6.620 1.00 76.62 105 TRP A C 1
ATOM 827 O O . TRP A 1 105 ? 7.056 -8.458 6.683 1.00 76.62 105 TRP A O 1
ATOM 837 N N . LYS A 1 106 ? 8.452 -9.949 7.616 1.00 78.19 106 LYS A N 1
ATOM 838 C CA . LYS A 1 106 ? 7.621 -10.264 8.799 1.00 78.19 106 LYS A CA 1
ATOM 839 C C . LYS A 1 106 ? 7.077 -9.023 9.513 1.00 78.19 106 LYS A C 1
ATOM 841 O O . LYS A 1 106 ? 5.924 -9.006 9.928 1.00 78.19 106 LYS A O 1
ATOM 846 N N . LYS A 1 107 ? 7.877 -7.955 9.612 1.00 79.38 107 LYS A N 1
ATOM 847 C CA . LYS A 1 107 ? 7.467 -6.695 10.262 1.00 79.38 107 LYS A CA 1
ATOM 848 C C . LYS A 1 107 ? 6.339 -5.967 9.520 1.00 79.38 107 LYS A C 1
ATOM 850 O O . LYS A 1 107 ? 5.523 -5.314 10.158 1.00 79.38 107 LYS A O 1
ATOM 855 N N . SER A 1 108 ? 6.269 -6.116 8.200 1.00 86.56 108 SER A N 1
ATOM 856 C CA . SER A 1 108 ? 5.302 -5.425 7.341 1.00 86.56 108 SER A CA 1
ATOM 857 C C . SER A 1 108 ? 4.154 -6.327 6.899 1.00 86.56 108 SER A C 1
ATOM 859 O O . SER A 1 108 ? 3.225 -5.855 6.260 1.00 86.56 108 SER A O 1
ATOM 861 N N . GLU A 1 109 ? 4.164 -7.614 7.258 1.00 89.19 109 GLU A N 1
ATOM 862 C CA . GLU A 1 109 ? 3.151 -8.584 6.829 1.00 89.19 109 GLU A CA 1
ATOM 863 C C . GLU A 1 109 ? 1.723 -8.123 7.156 1.00 89.19 109 GLU A C 1
ATOM 865 O O . GLU A 1 109 ? 0.828 -8.229 6.318 1.00 89.19 109 GLU A O 1
ATOM 870 N N . LYS A 1 110 ? 1.510 -7.557 8.351 1.00 89.56 110 LYS A N 1
ATOM 871 C CA . LYS A 1 110 ? 0.207 -7.001 8.743 1.00 89.56 110 LYS A CA 1
ATOM 872 C C . LYS A 1 110 ? -0.229 -5.859 7.827 1.00 89.56 110 LYS A C 1
ATOM 874 O O . LYS A 1 110 ? -1.374 -5.847 7.384 1.00 89.56 110 LYS A O 1
ATOM 879 N N . GLY A 1 111 ? 0.674 -4.924 7.536 1.00 91.12 111 GLY A N 1
ATOM 880 C CA . GLY A 1 111 ? 0.379 -3.788 6.669 1.00 91.12 111 GLY A CA 1
ATOM 881 C C . GLY A 1 111 ? 0.187 -4.204 5.210 1.00 91.12 111 GLY A C 1
ATOM 882 O O . GLY A 1 111 ? -0.739 -3.724 4.569 1.00 91.12 111 GLY A O 1
ATOM 883 N N . ILE A 1 112 ? 0.959 -5.173 4.709 1.00 92.19 112 ILE A N 1
ATOM 884 C CA . ILE A 1 112 ? 0.779 -5.752 3.368 1.00 92.19 112 ILE A CA 1
ATOM 885 C C . ILE A 1 112 ? -0.598 -6.410 3.260 1.00 92.19 112 ILE A C 1
ATOM 887 O O . ILE A 1 112 ? -1.365 -6.062 2.369 1.00 92.19 112 ILE A O 1
ATOM 891 N N . LYS A 1 113 ? -0.961 -7.295 4.203 1.00 92.00 113 LYS A N 1
ATOM 892 C CA . LYS A 1 113 ? -2.289 -7.938 4.235 1.00 92.00 113 LYS A CA 1
ATOM 893 C C . LYS A 1 113 ? -3.416 -6.915 4.312 1.00 92.00 113 LYS A C 1
ATOM 895 O O . LYS A 1 113 ? -4.463 -7.092 3.692 1.00 92.00 113 LYS A O 1
ATOM 900 N N . PHE A 1 114 ? -3.215 -5.855 5.089 1.00 91.31 114 PHE A N 1
ATOM 901 C CA . PHE A 1 114 ? -4.176 -4.772 5.186 1.00 91.31 114 PHE A CA 1
ATOM 902 C C . PHE A 1 114 ? -4.342 -4.045 3.849 1.00 91.31 114 PHE A C 1
ATOM 904 O O . PHE A 1 114 ? -5.475 -3.893 3.392 1.00 91.31 114 PHE A O 1
ATOM 911 N N . LEU A 1 115 ? -3.243 -3.636 3.207 1.00 90.19 115 LEU A N 1
ATOM 912 C CA . LEU A 1 115 ? -3.277 -2.953 1.915 1.00 90.19 115 LEU A CA 1
ATOM 913 C C . LEU A 1 115 ? -3.879 -3.849 0.835 1.00 90.19 115 LEU A C 1
ATOM 915 O O . LEU A 1 115 ? -4.763 -3.398 0.126 1.00 90.19 115 LEU A O 1
ATOM 919 N N . ASP A 1 116 ? -3.521 -5.128 0.767 1.00 91.88 116 ASP A N 1
ATOM 920 C CA . ASP A 1 116 ? -4.119 -6.059 -0.197 1.00 91.88 116 ASP A CA 1
ATOM 921 C C . ASP A 1 116 ? -5.639 -6.193 -0.020 1.00 91.88 116 ASP A C 1
ATOM 923 O O . ASP A 1 116 ? -6.378 -6.310 -0.996 1.00 91.88 116 ASP A O 1
ATOM 927 N N . LYS A 1 117 ? -6.123 -6.142 1.226 1.00 89.06 117 LYS A N 1
ATOM 928 C CA . LYS A 1 117 ? -7.551 -6.249 1.545 1.00 89.06 117 LYS A CA 1
ATOM 929 C C . LYS A 1 117 ? -8.318 -4.952 1.290 1.00 89.06 117 LYS A C 1
ATOM 931 O O . LYS A 1 117 ? -9.443 -4.992 0.798 1.00 89.06 117 LYS A O 1
ATOM 936 N N . ARG A 1 118 ? -7.774 -3.815 1.724 1.00 84.44 118 ARG A N 1
ATOM 937 C CA . ARG A 1 118 ? -8.479 -2.520 1.751 1.00 84.44 118 ARG A CA 1
ATOM 938 C C . ARG A 1 118 ? -8.167 -1.650 0.545 1.00 84.44 118 ARG A C 1
ATOM 940 O O . ARG A 1 118 ? -8.999 -0.840 0.158 1.00 84.44 118 ARG A O 1
ATOM 947 N N . VAL A 1 119 ? -6.991 -1.836 -0.036 1.00 82.81 119 VAL A N 1
ATOM 948 C CA . VAL A 1 119 ? -6.423 -1.026 -1.109 1.00 82.81 119 VAL A CA 1
ATOM 949 C C . VAL A 1 119 ? -5.743 -1.927 -2.162 1.00 82.81 119 VAL A C 1
ATOM 951 O O . VAL A 1 119 ? -4.547 -1.797 -2.438 1.00 82.81 119 VAL A O 1
ATOM 954 N N . PRO A 1 120 ? -6.477 -2.858 -2.803 1.00 86.44 120 PRO A N 1
ATOM 955 C CA . PRO A 1 120 ? -5.891 -3.755 -3.810 1.00 86.44 120 PRO A CA 1
ATOM 956 C C . PRO A 1 120 ? -5.315 -3.004 -5.027 1.00 86.44 120 PRO A C 1
ATOM 958 O O . PRO A 1 120 ? -4.497 -3.542 -5.782 1.00 86.44 120 PRO A O 1
ATOM 961 N N . ALA A 1 121 ? -5.710 -1.741 -5.208 1.00 82.31 121 ALA A N 1
ATOM 962 C CA . ALA A 1 121 ? -5.201 -0.838 -6.230 1.00 82.31 121 ALA A CA 1
ATOM 963 C C . ALA A 1 121 ? -3.681 -0.625 -6.151 1.00 82.31 121 ALA A C 1
ATOM 965 O O . ALA A 1 121 ? -3.034 -0.574 -7.192 1.00 82.31 121 ALA A O 1
ATOM 966 N N . VAL A 1 122 ? -3.084 -0.583 -4.948 1.00 83.12 122 VAL A N 1
ATOM 967 C CA . VAL A 1 122 ? -1.624 -0.411 -4.779 1.00 83.12 122 VAL A CA 1
ATOM 968 C C . VAL A 1 122 ? -0.863 -1.537 -5.479 1.00 83.12 122 VAL A C 1
ATOM 970 O O . VAL A 1 122 ? 0.053 -1.287 -6.261 1.00 83.12 122 VAL A O 1
ATOM 973 N N . ARG A 1 123 ? -1.268 -2.790 -5.249 1.00 89.81 123 ARG A N 1
ATOM 974 C CA . ARG A 1 123 ? -0.645 -3.954 -5.890 1.00 89.81 123 ARG A CA 1
ATOM 975 C C . ARG A 1 123 ? -0.897 -3.967 -7.396 1.00 89.81 123 ARG A C 1
ATOM 977 O O . ARG A 1 123 ? 0.023 -4.201 -8.177 1.00 89.81 123 ARG A O 1
ATOM 984 N N . SER A 1 124 ? -2.136 -3.688 -7.797 1.00 85.94 124 SER A N 1
ATOM 985 C CA . SER A 1 124 ? -2.545 -3.659 -9.207 1.00 85.94 124 SER A CA 1
ATOM 986 C C . SER A 1 124 ? -1.756 -2.619 -10.007 1.00 85.94 124 SER A C 1
ATOM 988 O O . SER A 1 124 ? -1.332 -2.902 -11.128 1.00 85.94 124 SER A O 1
ATOM 990 N N . PHE A 1 125 ? -1.489 -1.462 -9.399 1.00 80.75 125 PHE A N 1
ATOM 991 C CA . PHE A 1 125 ? -0.684 -0.391 -9.967 1.00 80.75 125 PHE A CA 1
ATOM 992 C C . PHE A 1 125 ? 0.737 -0.863 -10.316 1.00 80.75 125 PHE A C 1
ATOM 994 O O . PHE A 1 125 ? 1.149 -0.798 -11.479 1.00 80.75 125 PHE A O 1
ATOM 1001 N N . PHE A 1 126 ? 1.477 -1.388 -9.332 1.00 82.38 126 PHE A N 1
ATOM 1002 C CA . PHE A 1 126 ? 2.848 -1.860 -9.552 1.00 82.38 126 PHE A CA 1
ATOM 1003 C C . PHE A 1 126 ? 2.893 -2.991 -10.581 1.00 82.38 126 PHE A C 1
ATOM 1005 O O . PHE A 1 126 ? 3.705 -2.952 -11.508 1.00 82.38 126 PHE A O 1
ATOM 1012 N N . ARG A 1 127 ? 1.964 -3.949 -10.479 1.00 86.88 127 ARG A N 1
ATOM 1013 C CA . ARG A 1 127 ? 1.849 -5.060 -11.427 1.00 86.88 127 ARG A CA 1
ATOM 1014 C C . ARG A 1 127 ? 1.671 -4.578 -12.861 1.00 86.88 127 ARG A C 1
ATOM 1016 O O . ARG A 1 127 ? 2.447 -4.956 -13.735 1.00 86.88 127 ARG A O 1
ATOM 1023 N N . GLN A 1 128 ? 0.666 -3.738 -13.118 1.00 82.69 128 GLN A N 1
ATOM 1024 C CA . GLN A 1 128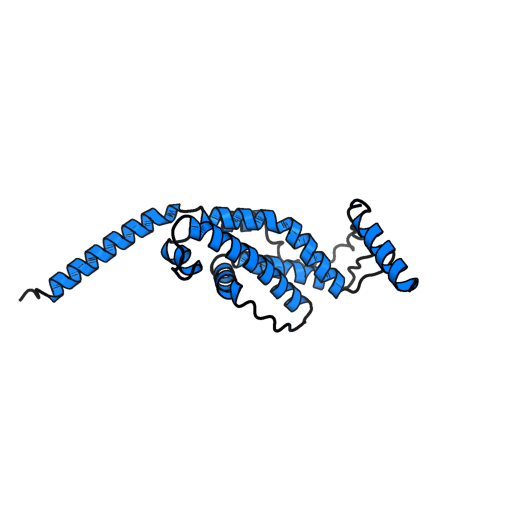 ? 0.389 -3.242 -14.467 1.00 82.69 128 GLN A CA 1
ATOM 1025 C C . GLN A 1 128 ? 1.599 -2.499 -15.037 1.00 82.69 128 GLN A C 1
ATOM 1027 O O . GLN A 1 128 ? 1.914 -2.638 -16.224 1.00 82.69 128 GLN A O 1
ATOM 1032 N N . ARG A 1 129 ? 2.301 -1.731 -14.196 1.00 76.50 129 ARG A N 1
ATOM 1033 C CA . ARG A 1 129 ? 3.464 -0.960 -14.624 1.00 76.50 129 ARG A CA 1
ATOM 1034 C C . ARG A 1 129 ? 4.625 -1.856 -15.046 1.00 76.50 129 ARG A C 1
ATOM 1036 O O . ARG A 1 129 ? 5.141 -1.664 -16.146 1.00 76.50 129 ARG A O 1
ATOM 1043 N N . PHE A 1 130 ? 4.999 -2.843 -14.235 1.00 78.44 130 PHE A N 1
ATOM 1044 C CA . PHE A 1 130 ? 6.092 -3.755 -14.587 1.00 78.44 130 PHE A CA 1
ATOM 1045 C C . PHE A 1 130 ? 5.748 -4.633 -15.789 1.00 78.44 130 PHE A C 1
ATOM 1047 O O . PHE A 1 130 ? 6.582 -4.806 -16.674 1.00 78.44 130 PHE A O 1
ATOM 1054 N N . GLU A 1 131 ? 4.499 -5.088 -15.899 1.00 79.31 131 GLU A N 1
ATOM 1055 C CA . GLU A 1 131 ? 4.025 -5.813 -17.081 1.00 79.31 131 GLU A CA 1
ATOM 1056 C C . GLU A 1 131 ? 4.088 -4.960 -18.358 1.00 79.31 131 GLU A C 1
ATOM 1058 O O . GLU A 1 131 ? 4.379 -5.466 -19.439 1.00 79.31 131 GLU A O 1
ATOM 1063 N N . THR A 1 132 ? 3.843 -3.651 -18.264 1.00 72.81 132 THR A N 1
ATOM 1064 C CA . THR A 1 132 ? 3.949 -2.745 -19.421 1.00 72.81 132 THR A CA 1
ATOM 1065 C C . THR A 1 132 ? 5.389 -2.630 -19.918 1.00 72.81 132 THR A C 1
ATOM 1067 O O . THR A 1 132 ? 5.611 -2.653 -21.126 1.00 72.81 132 THR A O 1
ATOM 1070 N N . VAL A 1 133 ? 6.362 -2.545 -19.006 1.00 69.69 133 VAL A N 1
ATOM 1071 C CA . VAL A 1 133 ? 7.790 -2.534 -19.368 1.00 69.69 133 VAL A CA 1
ATOM 1072 C C . VAL A 1 133 ? 8.206 -3.888 -19.945 1.00 69.69 133 VAL A C 1
ATOM 1074 O O . VAL A 1 133 ? 8.846 -3.939 -20.989 1.00 69.69 133 VAL A O 1
ATOM 1077 N N . ARG A 1 134 ? 7.736 -4.987 -19.347 1.00 71.69 134 ARG A N 1
ATOM 1078 C CA . ARG A 1 134 ? 7.997 -6.355 -19.816 1.00 71.69 134 ARG A CA 1
ATOM 1079 C C . ARG A 1 134 ? 7.488 -6.657 -21.213 1.00 71.69 134 ARG A C 1
ATOM 1081 O O . ARG A 1 134 ? 8.120 -7.421 -21.935 1.00 71.69 134 ARG A O 1
ATOM 1088 N N . ARG A 1 135 ? 6.383 -6.045 -21.628 1.00 71.38 135 ARG A N 1
ATOM 1089 C CA . ARG A 1 135 ? 5.869 -6.182 -22.999 1.00 71.38 135 ARG A CA 1
ATOM 1090 C C . ARG A 1 135 ? 6.694 -5.428 -24.049 1.00 71.38 135 ARG A C 1
ATOM 1092 O O . ARG A 1 135 ? 6.389 -5.561 -25.228 1.00 71.38 135 ARG A O 1
ATOM 1099 N N . ARG A 1 136 ? 7.713 -4.662 -23.645 1.00 70.00 136 ARG A N 1
ATOM 1100 C CA . ARG A 1 136 ? 8.625 -3.924 -24.530 1.00 70.00 136 ARG A CA 1
ATOM 1101 C C . ARG A 1 136 ? 10.072 -4.390 -24.324 1.00 70.00 136 ARG A C 1
ATOM 1103 O O . ARG A 1 136 ? 10.870 -3.653 -23.750 1.00 70.00 136 ARG A O 1
ATOM 1110 N N . PRO A 1 137 ? 10.428 -5.619 -24.742 1.00 61.47 137 PRO A N 1
ATOM 1111 C CA . PRO A 1 137 ? 11.798 -6.127 -24.619 1.00 61.47 137 PRO A CA 1
ATOM 1112 C C . PRO A 1 137 ? 12.810 -5.341 -25.474 1.00 61.47 137 PRO A C 1
ATOM 1114 O O . PRO A 1 137 ? 14.012 -5.465 -25.277 1.00 61.47 137 PRO A O 1
ATOM 1117 N N . ASP A 1 138 ? 12.325 -4.529 -26.413 1.00 63.31 138 ASP A N 1
ATOM 1118 C CA . ASP A 1 138 ? 13.075 -3.566 -27.217 1.00 63.31 138 ASP A CA 1
ATOM 1119 C C . ASP A 1 138 ? 13.391 -2.255 -26.472 1.00 63.31 138 ASP A C 1
ATOM 1121 O O . ASP A 1 138 ? 14.171 -1.440 -26.967 1.00 63.31 138 ASP A O 1
ATOM 1125 N N . ALA A 1 139 ? 12.810 -2.033 -25.285 1.00 64.56 139 ALA A N 1
ATOM 1126 C CA . ALA A 1 139 ? 13.102 -0.870 -24.460 1.00 64.56 139 ALA A CA 1
ATOM 1127 C C . ALA A 1 139 ? 14.535 -0.945 -23.913 1.00 64.56 139 ALA A C 1
ATOM 1129 O O . ALA A 1 139 ? 14.853 -1.763 -23.051 1.00 64.56 139 ALA A O 1
ATOM 1130 N N . LYS A 1 140 ? 15.389 -0.040 -24.395 1.00 65.19 140 LYS A N 1
ATOM 1131 C CA . LYS A 1 140 ? 16.782 0.102 -23.966 1.00 65.19 140 LYS A CA 1
ATOM 1132 C C . LYS A 1 140 ? 16.945 1.353 -23.121 1.00 65.19 140 LYS A C 1
ATOM 1134 O O . LYS A 1 140 ? 16.509 2.432 -23.515 1.00 65.19 140 LYS A O 1
ATOM 1139 N N . LEU A 1 141 ? 17.614 1.218 -21.983 1.00 65.19 141 LEU A N 1
ATOM 1140 C CA . LEU A 1 141 ? 18.111 2.349 -21.210 1.00 65.19 141 LEU A CA 1
ATOM 1141 C C . LEU A 1 141 ? 19.595 2.498 -21.529 1.00 65.19 141 LEU A C 1
ATOM 1143 O O . LEU A 1 141 ? 20.373 1.574 -21.289 1.00 65.19 141 LEU A O 1
ATOM 1147 N N . ILE A 1 142 ? 19.968 3.649 -22.082 1.00 65.75 142 ILE A N 1
ATOM 1148 C CA . ILE A 1 142 ? 21.357 3.981 -22.390 1.00 65.75 142 ILE A CA 1
ATOM 1149 C C . ILE A 1 142 ? 21.812 5.045 -21.397 1.00 65.75 142 ILE A C 1
ATOM 1151 O O . ILE A 1 142 ? 21.283 6.153 -21.392 1.00 65.75 142 ILE A O 1
ATOM 1155 N N . VAL A 1 143 ? 22.804 4.718 -20.572 1.00 63.09 143 VAL A N 1
ATOM 1156 C CA . VAL A 1 143 ? 23.427 5.663 -19.635 1.00 63.09 143 VAL A CA 1
ATOM 1157 C C . VAL A 1 143 ? 24.882 5.828 -20.042 1.00 63.09 143 VAL A C 1
ATOM 1159 O O . VAL A 1 143 ? 25.613 4.848 -20.146 1.00 63.09 143 VAL A O 1
ATOM 1162 N N . HIS A 1 144 ? 25.295 7.065 -20.329 1.00 74.25 144 HIS A N 1
ATOM 1163 C CA . HIS A 1 144 ? 26.648 7.386 -20.812 1.00 74.25 144 HIS A CA 1
ATOM 1164 C C . HIS A 1 144 ? 27.107 6.531 -22.013 1.00 74.25 144 HIS A C 1
ATOM 1166 O O . HIS A 1 144 ? 28.264 6.128 -22.098 1.00 74.25 144 HIS A O 1
ATOM 1172 N N . GLY A 1 145 ? 26.194 6.235 -22.944 1.00 73.25 145 GLY A N 1
ATOM 1173 C CA . GLY A 1 145 ? 26.490 5.432 -24.138 1.00 73.25 145 GLY A CA 1
ATOM 1174 C C . GLY A 1 145 ? 26.538 3.917 -23.907 1.00 73.25 145 GLY A C 1
ATOM 1175 O O . GLY A 1 145 ? 26.837 3.180 -24.842 1.00 73.25 145 GLY A O 1
ATOM 1176 N N . VAL A 1 146 ? 26.222 3.444 -22.697 1.00 71.75 146 VAL A N 1
ATOM 1177 C CA . VAL A 1 146 ? 26.188 2.018 -22.346 1.00 71.75 146 VAL A CA 1
ATOM 1178 C C . VAL A 1 146 ? 24.744 1.545 -22.210 1.00 71.75 146 VAL A C 1
ATOM 1180 O O . VAL A 1 146 ? 23.962 2.133 -21.462 1.00 71.75 146 VAL A O 1
ATOM 1183 N N . GLU A 1 147 ? 24.396 0.475 -22.926 1.00 73.31 147 GLU A N 1
ATOM 1184 C CA . GLU A 1 147 ? 23.117 -0.223 -22.773 1.00 73.31 147 GLU A CA 1
ATOM 1185 C C . GLU A 1 147 ? 23.100 -0.998 -21.450 1.00 73.31 147 GLU A C 1
ATOM 1187 O O . GLU A 1 147 ? 24.005 -1.779 -21.153 1.00 73.31 147 GLU A O 1
ATOM 1192 N N . ILE A 1 148 ? 22.073 -0.756 -20.644 1.00 71.62 148 ILE A N 1
ATOM 1193 C CA . ILE A 1 148 ? 21.898 -1.387 -19.338 1.00 71.62 148 ILE A CA 1
ATOM 1194 C C . ILE A 1 148 ? 21.101 -2.692 -19.484 1.00 71.62 148 ILE A C 1
ATOM 1196 O O . ILE A 1 148 ? 20.126 -2.749 -20.229 1.00 71.62 148 ILE A O 1
ATOM 1200 N N . ASP A 1 149 ? 21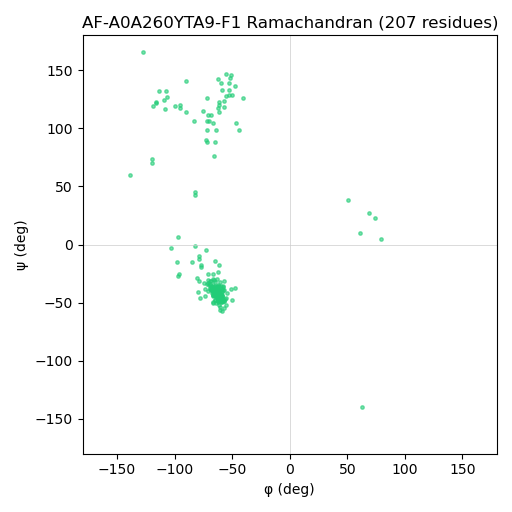.485 -3.729 -18.728 1.00 73.44 149 ASP A N 1
ATOM 1201 C CA . ASP A 1 149 ? 20.734 -4.989 -18.628 1.00 73.44 149 ASP A CA 1
ATOM 1202 C C . AS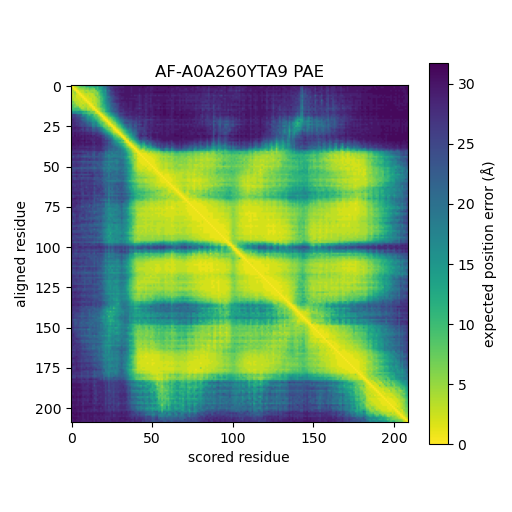P A 1 149 ? 19.268 -4.727 -18.250 1.00 73.44 149 ASP A C 1
ATOM 1204 O O . ASP A 1 149 ? 18.975 -3.999 -17.300 1.00 73.44 149 ASP A O 1
ATOM 1208 N N . TYR A 1 150 ? 18.344 -5.363 -18.965 1.00 74.06 150 TYR A N 1
ATOM 1209 C CA . TYR A 1 150 ? 16.901 -5.235 -18.782 1.00 74.06 150 TYR A CA 1
ATOM 1210 C C . TYR A 1 150 ? 16.425 -5.353 -17.314 1.00 74.06 150 TYR A C 1
ATOM 1212 O O . TYR A 1 150 ? 15.542 -4.612 -16.875 1.00 74.06 150 TYR A O 1
ATOM 1220 N N . ASN A 1 151 ? 17.032 -6.222 -16.504 1.00 75.69 151 ASN A N 1
ATOM 1221 C CA . ASN A 1 151 ? 16.701 -6.359 -15.083 1.00 75.69 151 ASN A CA 1
ATOM 1222 C C . ASN A 1 151 ? 17.128 -5.129 -14.273 1.00 75.69 151 ASN A C 1
ATOM 1224 O O . ASN A 1 151 ? 16.402 -4.683 -13.383 1.00 75.69 151 ASN A O 1
ATOM 1228 N N . ILE A 1 152 ? 18.284 -4.550 -14.603 1.00 75.69 152 ILE A N 1
ATOM 1229 C CA . ILE A 1 152 ? 18.764 -3.297 -14.011 1.00 75.69 152 ILE A CA 1
ATOM 1230 C C . ILE A 1 152 ? 17.856 -2.135 -14.443 1.00 75.69 152 ILE A C 1
ATOM 1232 O O . ILE A 1 152 ? 17.560 -1.269 -13.618 1.00 75.69 152 ILE A O 1
ATOM 1236 N N . ILE A 1 153 ? 17.346 -2.140 -15.681 1.00 72.19 153 ILE A N 1
ATOM 1237 C CA . ILE A 1 153 ? 16.340 -1.175 -16.159 1.00 72.19 153 ILE A CA 1
ATOM 1238 C C . ILE A 1 153 ? 15.067 -1.259 -15.315 1.00 72.19 153 ILE A C 1
ATOM 1240 O O . ILE A 1 153 ? 14.582 -0.238 -14.829 1.00 72.19 153 ILE A O 1
ATOM 1244 N N . LEU A 1 154 ? 14.535 -2.464 -15.094 1.00 73.88 154 LEU A N 1
ATOM 1245 C CA . LEU A 1 154 ? 13.338 -2.663 -14.275 1.00 73.88 154 LEU A CA 1
ATOM 1246 C C . LEU A 1 154 ? 13.523 -2.167 -12.838 1.00 73.88 154 LEU A C 1
ATOM 1248 O O . LEU A 1 154 ? 12.619 -1.532 -12.295 1.00 73.88 154 LEU A O 1
ATOM 1252 N N . ILE A 1 155 ? 14.692 -2.410 -12.239 1.00 76.00 155 ILE A N 1
ATOM 1253 C CA . ILE A 1 155 ? 15.033 -1.906 -10.903 1.00 76.00 155 ILE A CA 1
ATOM 1254 C C . ILE A 1 155 ? 15.058 -0.371 -10.894 1.00 76.00 155 ILE A C 1
ATOM 1256 O O . ILE A 1 155 ? 14.423 0.239 -10.035 1.00 76.00 155 ILE A O 1
ATOM 1260 N N . HIS A 1 156 ? 15.729 0.267 -11.858 1.00 74.75 156 HIS A N 1
ATOM 1261 C CA . HIS A 1 156 ? 15.772 1.732 -11.948 1.00 74.75 156 HIS A CA 1
ATOM 1262 C C . HIS A 1 156 ? 14.381 2.338 -12.144 1.00 74.75 156 HIS A C 1
ATOM 1264 O O . HIS A 1 156 ? 14.021 3.288 -11.454 1.00 74.75 156 HIS A O 1
ATOM 1270 N N . ILE A 1 157 ? 13.566 1.761 -13.033 1.00 71.44 157 ILE A N 1
ATOM 1271 C CA . ILE A 1 157 ? 12.182 2.198 -13.249 1.00 71.44 157 ILE A CA 1
ATOM 1272 C C . ILE A 1 157 ? 11.360 2.032 -11.972 1.00 71.44 157 ILE A C 1
ATOM 1274 O O . ILE A 1 157 ? 10.560 2.910 -11.655 1.00 71.44 157 ILE A O 1
ATOM 1278 N N . MET A 1 158 ? 11.546 0.928 -11.242 1.00 75.81 158 MET A N 1
ATOM 1279 C CA . MET A 1 158 ? 10.875 0.705 -9.965 1.00 75.81 158 MET A CA 1
ATOM 1280 C C . MET A 1 158 ? 11.207 1.820 -8.976 1.00 75.81 158 MET A C 1
ATOM 1282 O O . MET A 1 158 ? 10.274 2.384 -8.418 1.00 75.81 158 MET A O 1
ATOM 1286 N N . TYR A 1 159 ? 12.483 2.171 -8.795 1.00 76.31 159 TYR A N 1
ATOM 1287 C CA . TYR A 1 159 ? 12.883 3.235 -7.868 1.00 76.31 159 TYR A CA 1
ATOM 1288 C C . TYR A 1 159 ? 12.392 4.614 -8.319 1.00 76.31 159 TYR A C 1
ATOM 1290 O O . TYR A 1 159 ? 11.701 5.276 -7.555 1.00 76.31 159 TYR A O 1
ATOM 1298 N N . ALA A 1 160 ? 12.621 5.002 -9.575 1.00 76.69 160 ALA A N 1
ATOM 1299 C CA . ALA A 1 160 ? 12.204 6.311 -10.080 1.00 76.69 160 ALA A CA 1
ATOM 1300 C C . ALA A 1 160 ? 10.679 6.508 -10.017 1.00 76.69 160 ALA A C 1
ATOM 1302 O O . ALA A 1 160 ? 10.187 7.550 -9.588 1.00 76.69 160 ALA A O 1
ATOM 1303 N N . LYS A 1 161 ? 9.901 5.491 -10.413 1.00 73.62 161 LYS A N 1
ATOM 1304 C CA . LYS A 1 161 ? 8.434 5.570 -10.347 1.00 73.62 161 LYS A CA 1
ATOM 1305 C C . LYS A 1 161 ? 7.909 5.449 -8.931 1.00 73.62 161 LYS A C 1
ATOM 1307 O O . LYS A 1 161 ? 6.887 6.057 -8.620 1.00 73.62 161 LYS A O 1
ATOM 1312 N N . TYR A 1 162 ? 8.577 4.672 -8.085 1.00 76.81 162 TYR A N 1
ATOM 1313 C CA . TYR A 1 162 ? 8.269 4.661 -6.667 1.00 76.81 162 TYR A CA 1
ATOM 1314 C C . TYR A 1 162 ? 8.444 6.064 -6.085 1.00 76.81 162 TYR A C 1
ATOM 1316 O O . TYR A 1 162 ? 7.497 6.555 -5.487 1.00 76.81 162 TYR A O 1
ATOM 1324 N N . ASP A 1 163 ? 9.560 6.745 -6.341 1.00 78.19 163 ASP A N 1
ATOM 1325 C CA . ASP A 1 163 ? 9.824 8.090 -5.817 1.00 78.19 163 ASP A CA 1
ATOM 1326 C C . ASP A 1 163 ? 8.821 9.138 -6.324 1.00 78.19 163 ASP A C 1
ATOM 1328 O O . ASP A 1 163 ? 8.355 9.971 -5.548 1.00 78.19 163 ASP A O 1
ATOM 1332 N N . GLU A 1 164 ? 8.396 9.052 -7.588 1.00 78.56 164 GLU A N 1
ATOM 1333 C CA . GLU A 1 164 ? 7.365 9.933 -8.159 1.00 78.56 164 GLU A CA 1
ATOM 1334 C C . GLU A 1 164 ? 5.992 9.745 -7.488 1.00 78.56 164 GLU A C 1
ATOM 1336 O O . GLU A 1 164 ? 5.263 10.705 -7.225 1.00 78.56 164 GLU A O 1
ATOM 1341 N N . LEU A 1 165 ? 5.618 8.498 -7.199 1.00 76.25 165 LEU A N 1
ATOM 1342 C CA . LEU A 1 165 ? 4.265 8.153 -6.755 1.00 76.25 165 LEU A CA 1
ATOM 1343 C C . LEU A 1 165 ? 4.125 8.064 -5.246 1.00 76.25 165 LEU A C 1
ATOM 1345 O O . LEU A 1 165 ? 3.026 8.260 -4.716 1.00 76.25 165 LEU A O 1
ATOM 1349 N N . LYS A 1 166 ? 5.222 7.782 -4.545 1.00 82.44 166 LYS A N 1
ATOM 1350 C CA . LYS A 1 166 ? 5.262 7.642 -3.094 1.00 82.44 166 LYS A CA 1
ATOM 1351 C C . LYS A 1 166 ? 4.586 8.829 -2.400 1.00 82.44 166 LYS A C 1
ATOM 1353 O O . LYS A 1 166 ? 3.697 8.567 -1.594 1.00 82.44 166 LYS A O 1
ATOM 1358 N N . PRO A 1 167 ? 4.854 10.106 -2.743 1.00 85.12 167 PRO A N 1
ATOM 1359 C CA . PRO A 1 167 ? 4.206 11.229 -2.073 1.00 85.12 167 PRO A CA 1
AT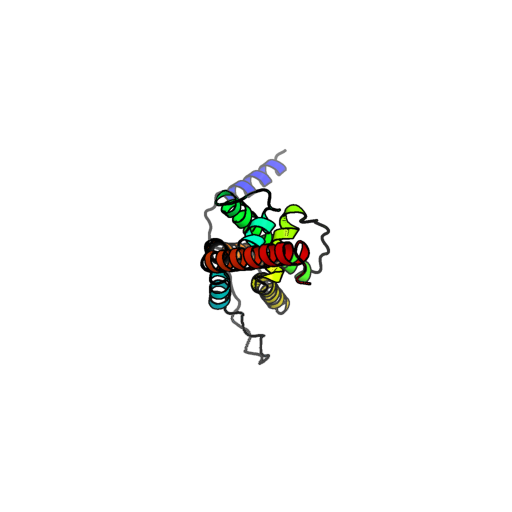OM 1360 C C . PRO A 1 167 ? 2.682 11.223 -2.232 1.00 85.12 167 PRO A C 1
ATOM 1362 O O . PRO A 1 167 ? 1.956 11.625 -1.324 1.00 85.12 167 PRO A O 1
ATOM 1365 N N . ALA A 1 168 ? 2.178 10.795 -3.390 1.00 85.62 168 ALA A N 1
ATOM 1366 C CA . ALA A 1 168 ? 0.752 10.795 -3.683 1.00 85.62 168 ALA A CA 1
ATOM 1367 C C . ALA A 1 168 ? 0.020 9.679 -2.924 1.00 85.62 168 ALA A C 1
ATOM 1369 O O . ALA A 1 168 ? -1.011 9.933 -2.295 1.00 85.62 168 ALA A O 1
ATOM 1370 N N . PHE A 1 169 ? 0.597 8.477 -2.903 1.00 83.31 169 PHE A N 1
ATOM 1371 C CA . PHE A 1 169 ? 0.085 7.362 -2.109 1.00 83.31 169 PHE A CA 1
ATOM 1372 C C . PHE A 1 169 ? 0.198 7.612 -0.605 1.00 83.31 169 PHE A C 1
ATOM 1374 O O . PHE A 1 169 ? -0.782 7.393 0.102 1.00 83.31 169 PHE A O 1
ATOM 1381 N N . ASP A 1 170 ? 1.328 8.134 -0.121 1.00 86.69 170 ASP A N 1
ATOM 1382 C CA . ASP A 1 170 ? 1.513 8.498 1.287 1.00 86.69 170 ASP A CA 1
ATOM 1383 C C . ASP A 1 170 ? 0.412 9.465 1.734 1.00 86.69 170 ASP A C 1
ATOM 1385 O O . ASP A 1 170 ? -0.218 9.257 2.768 1.00 86.69 170 ASP A O 1
ATOM 1389 N N . ARG A 1 171 ? 0.120 10.495 0.925 1.00 90.06 171 ARG A N 1
ATOM 1390 C CA . ARG A 1 171 ? -0.977 11.437 1.194 1.00 90.06 171 ARG A CA 1
ATOM 1391 C C . ARG A 1 171 ? -2.336 10.745 1.229 1.00 90.06 171 ARG A C 1
ATOM 1393 O O . ARG A 1 171 ? -3.151 11.063 2.094 1.00 90.06 171 ARG A O 1
ATOM 1400 N N . ALA A 1 172 ? -2.601 9.829 0.301 1.00 89.25 172 ALA A N 1
ATOM 1401 C CA . ALA A 1 172 ? -3.862 9.096 0.266 1.00 89.25 172 ALA A CA 1
ATOM 1402 C C . ALA A 1 172 ? -4.024 8.183 1.496 1.00 89.25 172 ALA A C 1
ATOM 1404 O O . ALA A 1 172 ? -5.088 8.184 2.115 1.00 89.25 172 ALA A O 1
ATOM 1405 N N . ILE A 1 173 ? -2.963 7.476 1.897 1.00 88.69 173 ILE A N 1
ATOM 1406 C CA . ILE A 1 173 ? -2.923 6.636 3.103 1.00 88.69 173 ILE A CA 1
ATOM 1407 C C . ILE A 1 173 ? -3.114 7.488 4.362 1.00 88.69 173 ILE A C 1
ATOM 1409 O O . ILE A 1 173 ? -3.927 7.128 5.214 1.00 88.69 173 ILE A O 1
ATOM 1413 N N . SER A 1 174 ? -2.435 8.634 4.472 1.00 90.00 174 SER A N 1
ATOM 1414 C CA . SER A 1 174 ? -2.630 9.565 5.590 1.00 90.00 174 SER A CA 1
ATOM 1415 C C . SER A 1 174 ? -4.086 10.009 5.695 1.00 90.00 174 SER A C 1
ATOM 1417 O O . SER A 1 174 ? -4.685 9.884 6.759 1.00 90.00 174 SER A O 1
ATOM 1419 N N . ARG A 1 175 ? -4.697 10.435 4.582 1.00 91.00 175 ARG A N 1
ATOM 1420 C CA . ARG A 1 175 ? -6.109 10.851 4.553 1.00 91.00 175 ARG A CA 1
ATOM 1421 C C . ARG A 1 175 ? -7.062 9.724 4.942 1.00 91.00 175 ARG A C 1
ATOM 1423 O O . ARG A 1 175 ? -8.010 9.964 5.681 1.00 91.00 175 ARG A O 1
ATOM 1430 N N . MET A 1 176 ? -6.797 8.500 4.490 1.00 90.44 176 MET A N 1
ATOM 1431 C CA . MET A 1 176 ? -7.555 7.316 4.900 1.00 90.44 176 MET A CA 1
ATOM 1432 C C . MET A 1 176 ? -7.473 7.091 6.418 1.00 90.44 176 MET A C 1
ATOM 1434 O O . MET A 1 176 ? -8.486 6.810 7.055 1.00 90.44 176 MET A O 1
ATOM 1438 N N . LEU A 1 177 ? -6.280 7.220 7.008 1.00 89.19 177 LEU A N 1
ATOM 1439 C CA . LEU A 1 177 ? -6.076 7.068 8.453 1.00 89.19 177 LEU A CA 1
ATOM 1440 C C . LEU A 1 177 ? -6.708 8.216 9.261 1.00 89.19 177 LEU A C 1
ATOM 1442 O O . LEU A 1 177 ? -7.172 7.994 10.378 1.00 89.19 177 LEU A O 1
ATOM 1446 N N . GLU A 1 178 ? -6.757 9.425 8.701 1.00 87.62 178 GLU A N 1
ATOM 1447 C CA . GLU A 1 178 ? -7.416 10.603 9.287 1.00 87.62 178 GLU A CA 1
ATOM 1448 C C . GLU A 1 178 ? -8.944 10.569 9.151 1.00 87.62 178 GLU A C 1
ATOM 1450 O O . GLU A 1 178 ? -9.657 11.274 9.877 1.00 87.62 178 GLU A O 1
ATOM 1455 N N . ASN A 1 179 ? -9.475 9.761 8.232 1.00 88.38 179 ASN A N 1
ATOM 1456 C CA . ASN A 1 179 ? -10.903 9.668 7.983 1.00 88.38 179 ASN A CA 1
ATOM 1457 C C . ASN A 1 179 ? -11.610 8.919 9.120 1.00 88.38 179 ASN A C 1
ATOM 1459 O O . ASN A 1 179 ? -11.803 7.706 9.097 1.00 88.38 179 ASN A O 1
ATOM 1463 N N . THR A 1 180 ? -12.033 9.684 10.123 1.00 81.75 180 THR A N 1
ATOM 1464 C CA . THR A 1 180 ? -12.686 9.188 11.344 1.00 81.75 180 THR A CA 1
ATOM 1465 C C . THR A 1 180 ? -14.213 9.266 11.294 1.00 81.75 180 THR A C 1
ATOM 1467 O O . THR A 1 180 ? -14.882 8.963 12.283 1.00 81.75 180 THR A O 1
ATOM 1470 N N . LYS A 1 181 ? -14.807 9.627 10.146 1.00 83.94 181 LYS A N 1
ATOM 1471 C CA . LYS A 1 181 ? -16.261 9.852 10.006 1.00 83.94 181 LYS A CA 1
ATOM 1472 C C . LYS A 1 181 ? -17.109 8.639 10.416 1.00 83.94 181 LYS A C 1
ATOM 1474 O O . LYS A 1 181 ? -18.213 8.787 10.931 1.00 83.94 181 LYS A O 1
ATOM 1479 N N . CYS A 1 182 ? -16.591 7.429 10.221 1.00 83.44 182 CYS A N 1
ATOM 1480 C CA . CYS A 1 182 ? -17.256 6.173 10.571 1.00 83.44 182 CYS A CA 1
ATOM 1481 C C . CYS A 1 182 ? -17.164 5.825 12.066 1.00 83.44 182 CYS A C 1
ATOM 1483 O O . CYS A 1 182 ? -17.916 4.971 12.532 1.00 83.44 182 CYS A O 1
ATOM 1485 N N . TRP A 1 183 ? -16.327 6.503 12.859 1.00 83.06 183 TRP A N 1
ATOM 1486 C CA . TRP A 1 183 ? -16.136 6.162 14.273 1.00 83.06 183 TRP A CA 1
ATOM 1487 C C . TRP A 1 183 ? -17.349 6.500 15.143 1.00 83.06 183 TRP A C 1
ATOM 1489 O O . TRP A 1 183 ? -17.619 5.808 16.124 1.00 83.06 183 TRP A O 1
ATOM 1499 N N . GLU A 1 184 ? -18.120 7.532 14.799 1.00 71.75 184 GLU A N 1
ATOM 1500 C CA . GLU A 1 184 ? -19.368 7.842 15.507 1.00 71.75 184 GLU A CA 1
ATOM 1501 C C . GLU A 1 184 ? -20.436 6.764 15.280 1.00 71.75 184 GLU A C 1
ATOM 1503 O O . GLU A 1 184 ? -21.181 6.397 16.196 1.00 71.75 184 GLU A O 1
ATOM 1508 N N . VAL A 1 185 ? -20.493 6.230 14.056 1.00 69.69 185 VAL A N 1
ATOM 1509 C CA . VAL A 1 185 ? -21.376 5.119 13.684 1.00 69.69 185 VAL A CA 1
ATOM 1510 C C . VAL A 1 185 ? -20.968 3.854 14.441 1.00 69.69 185 VAL A C 1
ATOM 1512 O O . VAL A 1 185 ? -21.829 3.201 15.038 1.00 69.69 185 VAL A O 1
ATOM 1515 N N . ASP A 1 186 ? -19.666 3.566 14.516 1.00 67.25 186 ASP A N 1
ATOM 1516 C CA . ASP A 1 186 ? -19.124 2.454 15.302 1.00 67.25 186 ASP A CA 1
ATOM 1517 C C . ASP A 1 186 ? -19.488 2.577 16.784 1.00 67.25 186 ASP A C 1
ATOM 1519 O O . ASP A 1 186 ? -19.993 1.628 17.387 1.00 67.25 186 ASP A O 1
ATOM 1523 N N . GLN A 1 187 ? -19.316 3.758 17.385 1.00 67.00 187 GLN A N 1
ATOM 1524 C CA . GLN A 1 187 ? -19.661 3.982 18.792 1.00 67.00 187 GLN A CA 1
ATOM 1525 C C . GLN A 1 187 ? -21.152 3.751 19.066 1.00 67.00 187 GLN A C 1
ATOM 1527 O O . GLN A 1 187 ? -21.510 3.094 20.052 1.00 67.00 187 GLN A O 1
ATOM 1532 N N . LYS A 1 188 ? -22.040 4.239 18.188 1.00 71.50 188 LYS A N 1
ATOM 1533 C CA . LYS A 1 188 ? -23.491 4.004 18.294 1.00 71.50 188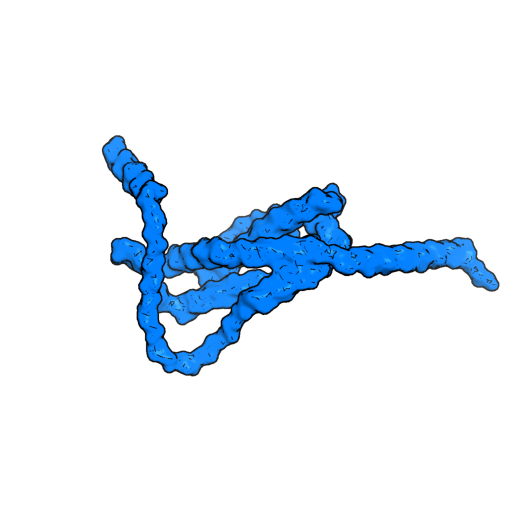 LYS A CA 1
ATOM 1534 C C . LYS A 1 188 ? -23.824 2.514 18.165 1.00 71.50 188 LYS A C 1
ATOM 1536 O O . LYS A 1 188 ? -24.615 1.998 18.961 1.00 71.50 188 LYS A O 1
ATOM 1541 N N . LYS A 1 189 ? -23.187 1.806 17.226 1.00 70.81 189 LYS A N 1
ATOM 1542 C CA . LYS A 1 189 ? -23.341 0.357 17.022 1.00 70.81 189 LYS A CA 1
ATOM 1543 C C . LYS A 1 189 ? -22.875 -0.439 18.245 1.00 70.81 189 LYS A C 1
ATOM 1545 O O . LYS A 1 189 ? -23.636 -1.260 18.757 1.00 70.81 189 LYS A O 1
ATOM 1550 N N . HIS A 1 190 ? -21.695 -0.138 18.788 1.00 68.38 190 HIS A N 1
ATOM 1551 C CA . HIS A 1 190 ? -21.190 -0.767 20.011 1.00 68.38 190 HIS A CA 1
ATOM 1552 C C . HIS A 1 190 ? -22.097 -0.500 21.216 1.00 68.38 190 HIS A C 1
ATOM 1554 O O . HIS A 1 190 ? -22.391 -1.426 21.972 1.00 68.38 190 HIS A O 1
ATOM 1560 N N . LYS A 1 191 ? -22.596 0.731 21.395 1.00 71.75 191 LYS A N 1
ATOM 1561 C CA . LYS A 1 191 ? -23.519 1.070 22.492 1.00 71.75 191 LYS A CA 1
ATOM 1562 C C . LYS A 1 191 ? -24.836 0.291 22.386 1.00 71.75 191 LYS A C 1
ATOM 1564 O O . LYS A 1 191 ? -25.329 -0.213 23.397 1.00 71.75 191 LYS A O 1
ATOM 1569 N N . LYS A 1 192 ? -25.382 0.146 21.172 1.00 75.12 192 LYS A N 1
ATOM 1570 C CA . LYS A 1 192 ? -26.595 -0.644 20.901 1.00 75.12 192 LYS A CA 1
ATOM 1571 C C . LYS A 1 192 ? -26.376 -2.136 21.174 1.00 75.12 192 LYS A C 1
ATOM 1573 O O . LYS A 1 192 ? -27.172 -2.730 21.897 1.00 75.12 192 LYS A O 1
ATOM 1578 N N . ASN A 1 193 ? -25.282 -2.716 20.677 1.00 72.25 193 ASN A N 1
ATOM 1579 C CA . ASN A 1 193 ? -24.947 -4.125 20.912 1.00 72.25 193 ASN A CA 1
ATOM 1580 C C . ASN A 1 193 ? -24.736 -4.418 22.401 1.00 72.25 193 ASN A C 1
ATOM 1582 O O . ASN A 1 193 ? -25.315 -5.365 22.927 1.00 72.25 193 ASN A O 1
ATOM 1586 N N . ARG A 1 194 ? -24.012 -3.548 23.115 1.00 75.88 194 ARG A N 1
ATOM 1587 C CA . ARG A 1 194 ? -23.787 -3.685 24.561 1.00 75.88 194 ARG A CA 1
ATOM 1588 C C . ARG A 1 194 ? -25.099 -3.606 25.354 1.00 75.88 194 ARG A C 1
ATOM 1590 O O . ARG A 1 194 ? -25.279 -4.336 26.327 1.00 75.88 194 ARG A O 1
ATOM 1597 N N . LYS A 1 195 ? -26.044 -2.754 24.929 1.00 81.81 195 LYS A N 1
ATOM 1598 C CA . LYS A 1 195 ? -27.404 -2.697 25.499 1.00 81.81 195 LYS A CA 1
ATOM 1599 C C . LYS A 1 195 ? -28.160 -4.010 25.263 1.00 81.81 195 LYS A C 1
ATOM 1601 O O . LYS A 1 195 ? -28.773 -4.519 26.196 1.00 81.81 195 LYS A O 1
ATOM 1606 N N . TYR A 1 196 ? -28.087 -4.566 24.054 1.00 78.69 196 TYR A N 1
ATOM 1607 C CA . TYR A 1 196 ? -28.754 -5.820 23.698 1.00 78.69 196 TYR A CA 1
ATOM 1608 C C . TYR A 1 196 ? -28.183 -7.025 24.457 1.00 78.69 196 TYR A C 1
ATOM 1610 O O . TYR A 1 196 ? -28.939 -7.822 25.002 1.00 78.69 196 TYR A O 1
ATOM 1618 N N . GLU A 1 197 ? -26.859 -7.131 24.585 1.00 80.69 197 GLU A N 1
ATOM 1619 C CA . GLU A 1 197 ? -26.223 -8.169 25.404 1.00 80.69 197 GLU A CA 1
ATOM 1620 C C . GLU A 1 197 ? -26.594 -8.052 26.879 1.00 80.69 197 GLU A C 1
ATOM 1622 O O . GLU A 1 197 ? -26.852 -9.065 27.530 1.00 80.69 197 GLU A O 1
ATOM 1627 N N . LYS A 1 198 ? -26.654 -6.828 27.416 1.00 83.31 198 LYS A N 1
ATOM 1628 C CA . LYS A 1 198 ? -27.073 -6.604 28.803 1.00 83.31 198 LYS A CA 1
ATOM 1629 C C . LYS A 1 198 ? -28.518 -7.063 29.018 1.00 83.31 198 LYS A C 1
ATOM 1631 O O . LYS A 1 198 ? -28.776 -7.770 29.985 1.00 83.31 198 LYS A O 1
ATOM 1636 N N . LEU A 1 199 ? -29.423 -6.736 28.093 1.00 82.44 199 LEU A N 1
ATOM 1637 C CA . LEU A 1 199 ? -30.814 -7.210 28.104 1.00 82.44 199 LEU A CA 1
ATOM 1638 C C . LEU A 1 199 ? -30.898 -8.737 27.986 1.00 82.44 199 LEU A C 1
ATOM 1640 O O . LEU A 1 199 ? -31.600 -9.373 28.764 1.00 82.44 199 LEU A O 1
ATOM 1644 N N . ARG A 1 200 ? -30.121 -9.343 27.084 1.00 81.94 200 ARG A N 1
ATOM 1645 C CA . ARG A 1 200 ? -30.053 -10.800 26.920 1.00 81.94 200 ARG A CA 1
ATOM 1646 C C . ARG A 1 200 ? -29.604 -11.487 28.210 1.00 81.94 200 ARG A C 1
ATOM 1648 O O . ARG A 1 200 ? -30.236 -12.448 28.624 1.00 81.94 200 ARG A O 1
ATOM 1655 N N . ARG A 1 201 ? -28.566 -10.979 28.887 1.00 79.00 201 ARG A N 1
ATOM 1656 C CA . ARG A 1 201 ? -28.111 -11.519 30.184 1.00 79.00 201 ARG A CA 1
ATOM 1657 C C . ARG A 1 201 ? -29.166 -11.391 31.282 1.00 79.00 201 ARG A C 1
ATOM 1659 O O . ARG A 1 201 ? -29.272 -12.292 32.107 1.00 79.00 201 ARG A O 1
ATOM 1666 N N . ILE A 1 202 ? -29.923 -10.294 31.303 1.00 81.25 202 ILE A N 1
ATOM 1667 C CA . ILE A 1 202 ? -31.020 -10.102 32.262 1.00 81.25 202 ILE A CA 1
ATOM 1668 C C . ILE A 1 202 ? -32.126 -11.130 32.003 1.00 81.25 202 ILE A C 1
ATOM 1670 O O . ILE A 1 202 ? -32.524 -11.823 32.932 1.00 81.25 202 ILE A O 1
ATOM 1674 N N . ASN A 1 203 ? -32.541 -11.306 30.746 1.00 75.69 203 ASN A N 1
ATOM 1675 C CA . ASN A 1 203 ? -33.570 -12.281 30.370 1.00 75.69 203 ASN A CA 1
ATOM 1676 C C . ASN A 1 203 ? -33.127 -13.735 30.611 1.00 75.69 203 ASN A C 1
ATOM 1678 O O . ASN A 1 203 ? -33.947 -14.571 30.964 1.00 75.69 203 ASN A O 1
ATOM 1682 N N . PHE A 1 204 ? -31.832 -14.042 30.469 1.00 74.75 204 PHE A N 1
ATOM 1683 C CA . PHE A 1 204 ? -31.280 -15.350 30.843 1.00 74.75 204 PHE A CA 1
ATOM 1684 C C . PHE A 1 204 ? -31.276 -15.593 32.359 1.00 74.75 204 PHE A C 1
ATOM 1686 O O . PHE A 1 204 ? -31.424 -16.734 32.783 1.00 74.75 204 PHE A O 1
ATOM 1693 N N . ARG A 1 205 ? -31.076 -14.553 33.181 1.00 73.19 205 ARG A N 1
ATOM 1694 C CA . ARG A 1 205 ? -31.106 -14.672 34.652 1.00 73.19 205 ARG A CA 1
ATOM 1695 C C . ARG A 1 205 ? -32.524 -14.716 35.214 1.00 73.19 205 ARG A C 1
ATOM 1697 O O . ARG A 1 205 ? -32.737 -15.377 36.221 1.00 73.19 205 ARG A O 1
ATOM 1704 N N . ASN A 1 206 ? -33.462 -14.044 34.552 1.00 71.88 206 ASN A N 1
ATOM 1705 C CA . ASN A 1 206 ? -34.875 -14.025 34.907 1.00 71.88 206 ASN A CA 1
ATOM 1706 C C . ASN A 1 206 ? -35.698 -14.596 33.743 1.00 71.88 206 ASN A C 1
ATOM 1708 O O . ASN A 1 206 ? -36.330 -13.818 33.021 1.00 71.88 206 ASN A O 1
ATOM 1712 N N . PRO A 1 207 ? -35.680 -15.923 33.517 1.00 59.62 207 PRO A N 1
ATOM 1713 C CA . PRO A 1 207 ? -36.571 -16.525 32.540 1.00 59.62 207 PRO A CA 1
ATOM 1714 C C . PRO A 1 207 ? -38.011 -16.252 32.984 1.00 59.62 207 PRO A C 1
ATOM 1716 O O . PRO A 1 207 ? -38.405 -16.606 34.097 1.00 59.62 207 PRO A O 1
ATOM 1719 N N . VAL A 1 208 ? -38.772 -15.560 32.138 1.00 67.12 208 VAL A N 1
ATOM 1720 C CA . VAL A 1 208 ? -40.205 -15.340 32.357 1.00 67.12 208 VAL A CA 1
ATOM 1721 C C . VAL A 1 208 ? -40.867 -16.722 32.342 1.00 67.12 208 VAL A C 1
ATOM 1723 O O . VAL A 1 208 ? -40.729 -17.441 31.352 1.00 67.12 208 VAL A O 1
ATOM 1726 N N . LYS A 1 209 ? -41.466 -17.110 33.474 1.00 56.50 209 LYS A N 1
ATOM 1727 C CA . LYS A 1 209 ? -42.250 -18.344 33.630 1.00 56.50 209 LYS A CA 1
ATOM 1728 C C . LYS A 1 209 ? -43.596 -18.223 32.935 1.00 56.50 209 LYS A C 1
ATOM 1730 O O . LYS A 1 209 ? -44.162 -17.107 32.980 1.00 56.50 209 LYS A O 1
#

pLDDT: mean 73.29, std 16.11, range [34.66, 92.19]

Mean predicted aligned error: 14.22 Å

Sequence (209 aa):
MWRTLTIFLFLAIHIYAGEAEPVMIYLPPPTISTTPSPPLLDIDKELSMISSICLPREEYETLTGDVIKGRSAFYFNLDLLQNSQQIIGFQELRAAIGTPLSIEWKKSEKGIKFLDKRVPAVRSFFRQRFETVRRRPDAKLIVHGVEIDYNIILIHIMYAKYDELKPAFDRAISRMLENTKCWEVDQKKHKKNRKYEKLRRINFRNPVK

Nearest PDB structures (foldseek):
  3gor-assembly2_D  TM=2.357E-01  e=5.545E+00  Geobacillus stearothermophilus

Secondary structure (DSSP, 8-state):
-HHHHHHHHHHHHHHHS---------PPPP------PPPPP-HHHHHHHHHH----HHHHHHHTTTSS-THHHHHHHHHHHHHHHHHHHHHHHHHHHT-------TTTHHHHHHHHHH-HHHHHHHHHHHHHHHT-TT---EETTEEPPHHHHHHHHHHHHHHHHHHHHHHHHHHHHH--TTHHHHHHHHHHHHHHHHHHHHHHHS---